Protein AF-A0A382H862-F1 (afdb_monomer)

Foldseek 3Di:
DPDDQKDWDQDPVRDIDIFGQQDDLVQKDDDPPDLKIKHWGDDPNDIDIDMDRDPDSVRGSRVRRVLVRVCPPPVDDPPPPVPQFAFQQVLLQLQLPDDCVQQVDDNVLSVLLNVLLQLLCVPPDFAGFDWDQPDPSRRIHRDDPGGVRNVHTLVNLALVSLVVSLCVQQPPHDPQDPVNLVSLVVSQSSLQSPLCSVPPSCVPRGEVVPHNHDDCPRSNPRDGPPHDDDDDDDDDPVVVVVVVVCLVVVCVVPVLVSQQCCCCPVVVADPVQSVVQDPVQWDWDWDQDPVRDTDIWIKGARQADPVDHDDDPGSGIGTDDD

Solvent-accessible surface area (backbone atoms only — not comparable to full-atom values): 19317 Å² total; per-residue (Å²): 131,84,83,69,60,65,39,82,44,72,48,98,86,70,49,74,50,81,43,66,43,80,64,59,69,89,59,46,46,70,43,86,101,49,70,37,34,39,37,73,51,72,54,95,89,44,79,43,82,42,69,45,78,41,97,47,69,68,56,33,42,51,52,43,28,47,57,51,49,55,50,67,74,66,78,55,84,77,71,77,62,79,61,73,45,56,27,43,49,58,54,48,37,54,64,42,70,54,56,46,90,81,64,76,53,57,66,69,59,50,52,48,16,52,50,20,39,50,60,58,50,57,86,51,83,68,45,73,79,47,78,40,72,77,48,95,85,67,39,50,35,70,75,59,86,79,22,35,36,72,73,36,35,62,70,66,55,37,65,67,50,54,50,52,33,49,53,63,66,44,58,96,48,56,86,88,34,72,67,29,34,54,40,38,53,49,52,37,52,33,51,54,33,29,42,52,64,68,26,71,60,46,39,62,74,56,40,54,80,75,37,57,69,62,86,53,62,66,47,64,64,59,76,70,69,95,52,77,78,89,75,87,71,80,78,55,68,71,57,51,52,56,56,58,65,46,46,64,59,38,41,76,76,36,51,68,62,36,52,49,47,47,42,32,71,78,60,58,40,50,76,75,52,58,78,66,65,54,76,87,34,54,48,75,44,82,42,67,49,99,82,70,43,81,41,84,38,45,32,42,35,76,68,66,54,101,90,47,74,74,61,91,88,53,81,44,69,40,75,56,77,132

Organism: NCBI:txid408172

Structure (mmCIF, N/CA/C/O backbone):
data_AF-A0A382H862-F1
#
_entry.id   AF-A0A382H862-F1
#
loop_
_atom_site.group_PDB
_atom_site.id
_atom_site.type_symbol
_atom_site.label_atom_id
_atom_site.label_alt_id
_atom_site.label_comp_id
_atom_site.label_asym_id
_atom_site.label_entity_id
_atom_site.label_seq_id
_atom_site.pdbx_PDB_ins_code
_atom_site.Cartn_x
_atom_site.Cartn_y
_atom_site.Cartn_z
_atom_site.occupancy
_atom_site.B_iso_or_equiv
_atom_site.auth_seq_id
_atom_site.auth_comp_id
_atom_site.auth_asym_id
_atom_site.auth_atom_id
_atom_site.pdbx_PDB_model_num
ATOM 1 N N . MET A 1 1 ? -27.197 6.637 53.641 1.00 51.53 1 MET A N 1
ATOM 2 C CA . MET A 1 1 ? -26.678 7.499 52.551 1.00 51.53 1 MET A CA 1
ATOM 3 C C . MET A 1 1 ? -27.845 7.997 51.708 1.00 51.53 1 MET A C 1
ATOM 5 O O . MET A 1 1 ? -28.657 7.175 51.295 1.00 51.53 1 MET A O 1
ATOM 9 N N . LYS A 1 2 ? -27.971 9.315 51.490 1.00 55.78 2 LYS A N 1
ATOM 10 C CA . LYS A 1 2 ? -29.002 9.881 50.599 1.00 55.78 2 LYS A CA 1
ATOM 11 C C . LYS A 1 2 ? -28.774 9.356 49.176 1.00 55.78 2 LYS A C 1
ATOM 13 O O . LYS A 1 2 ? -27.638 9.348 48.710 1.00 55.78 2 LYS A O 1
ATOM 18 N N . ARG A 1 3 ? -29.833 8.884 48.507 1.00 68.88 3 ARG A N 1
ATOM 19 C CA . ARG A 1 3 ? -29.746 8.411 47.116 1.00 68.88 3 ARG A CA 1
ATOM 20 C C . ARG A 1 3 ? -29.368 9.584 46.225 1.00 68.88 3 ARG A C 1
ATOM 22 O O . ARG A 1 3 ? -30.111 10.558 46.149 1.00 68.88 3 ARG A O 1
ATOM 29 N N . GLN A 1 4 ? -28.237 9.473 45.541 1.00 77.94 4 GLN A N 1
ATOM 30 C CA . GLN A 1 4 ? -27.856 10.472 44.559 1.00 77.94 4 GLN A CA 1
ATOM 31 C C . GLN A 1 4 ? -28.702 10.275 43.303 1.00 77.94 4 GLN A C 1
ATOM 33 O O . GLN A 1 4 ? -28.750 9.170 42.765 1.00 77.94 4 GLN A O 1
ATOM 38 N N . THR A 1 5 ? -29.395 11.324 42.867 1.00 81.06 5 THR A N 1
ATOM 39 C CA . THR A 1 5 ? -30.324 11.294 41.724 1.00 81.06 5 THR A CA 1
ATOM 40 C C . THR A 1 5 ? -29.703 11.848 40.445 1.00 81.06 5 THR A C 1
ATOM 42 O O . THR A 1 5 ? -30.133 11.481 39.352 1.00 81.06 5 THR A O 1
ATOM 45 N N . ILE A 1 6 ? -28.671 12.685 40.577 1.00 85.44 6 ILE A N 1
ATOM 46 C CA . ILE A 1 6 ? -28.023 13.409 39.486 1.00 85.44 6 ILE A CA 1
ATOM 47 C C . ILE A 1 6 ? -26.495 13.307 39.622 1.00 85.44 6 ILE A C 1
ATOM 49 O O . ILE A 1 6 ? -25.946 13.321 40.727 1.00 85.44 6 ILE A O 1
ATOM 53 N N . LEU A 1 7 ? -25.817 13.181 38.485 1.00 85.00 7 LEU A N 1
ATOM 54 C CA . LEU A 1 7 ? -24.381 12.982 38.340 1.00 85.00 7 LEU A CA 1
ATOM 55 C C . LEU A 1 7 ? -23.801 14.029 37.390 1.00 85.00 7 LEU A C 1
ATOM 57 O O . LEU A 1 7 ? -24.281 14.167 36.271 1.00 85.00 7 LEU A O 1
ATOM 61 N N . LYS A 1 8 ? -22.745 14.725 37.818 1.00 85.00 8 LYS A N 1
ATOM 62 C CA . LYS A 1 8 ? -21.940 15.575 36.936 1.00 85.00 8 LYS A CA 1
ATOM 63 C C . LYS A 1 8 ? -20.794 14.744 36.365 1.00 85.00 8 LYS A C 1
ATOM 65 O O . LYS A 1 8 ? -20.051 14.133 37.136 1.00 85.00 8 LYS A O 1
ATOM 70 N N . ILE A 1 9 ? -20.661 14.717 35.044 1.00 76.31 9 ILE A N 1
ATOM 71 C CA . ILE A 1 9 ? -19.565 14.045 34.345 1.00 76.31 9 ILE A CA 1
ATOM 72 C C . ILE A 1 9 ? -18.765 15.083 33.572 1.00 76.31 9 ILE A C 1
ATOM 74 O O . ILE A 1 9 ? -19.343 15.934 32.903 1.00 76.31 9 ILE A O 1
ATOM 78 N N . THR A 1 10 ? -17.442 14.983 33.661 1.00 72.31 10 THR A N 1
ATOM 79 C CA . THR A 1 10 ? -16.514 15.734 32.816 1.00 72.31 10 THR A CA 1
ATOM 80 C C . THR A 1 10 ? -16.110 14.858 31.633 1.00 72.31 10 THR A C 1
ATOM 82 O O . THR A 1 10 ? -15.699 13.714 31.822 1.00 72.31 10 THR A O 1
ATOM 85 N N . ASN A 1 11 ? -16.269 15.377 30.424 1.00 64.88 11 ASN A N 1
ATOM 86 C CA . ASN A 1 11 ? -15.882 14.739 29.172 1.00 64.88 11 ASN A CA 1
ATOM 87 C C . ASN A 1 11 ? -14.377 14.905 28.903 1.00 64.88 11 ASN A C 1
ATOM 89 O O . ASN A 1 11 ? -13.709 15.728 29.528 1.00 64.88 11 ASN A O 1
ATOM 93 N N . GLU A 1 12 ? -13.841 14.130 27.954 1.00 52.72 12 GLU A N 1
ATOM 94 C CA . GLU A 1 12 ? -12.418 14.179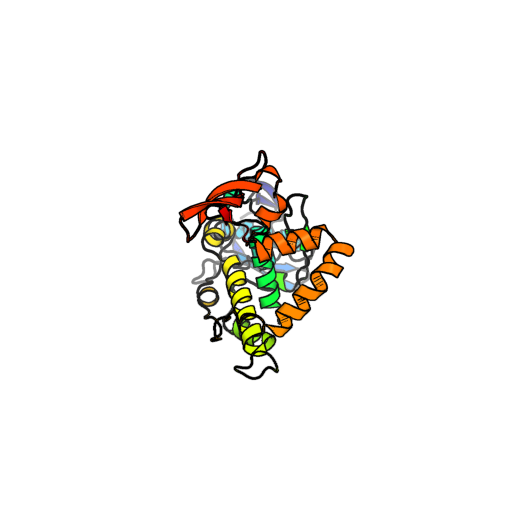 27.566 1.00 52.72 12 GLU A CA 1
ATOM 95 C C . GLU A 1 12 ? -12.002 15.545 26.982 1.00 52.72 12 GLU A C 1
ATOM 97 O O . GLU A 1 12 ? -10.838 15.921 27.070 1.00 52.72 12 GLU A O 1
ATOM 102 N N . ASP A 1 13 ? -12.953 16.314 26.444 1.00 55.31 13 ASP A N 1
ATOM 103 C CA . ASP A 1 13 ? -12.771 17.681 25.934 1.00 55.31 13 ASP A CA 1
ATOM 104 C C . ASP A 1 13 ? -12.861 18.767 27.030 1.00 55.31 13 ASP A C 1
ATOM 106 O O . ASP A 1 13 ? -12.828 19.961 26.735 1.00 55.31 13 ASP A O 1
ATOM 110 N N . GLY A 1 14 ? -12.996 18.368 28.300 1.00 63.41 14 GLY A N 1
ATOM 111 C CA . GLY A 1 14 ? -13.120 19.270 29.446 1.00 63.41 14 GLY A CA 1
ATOM 112 C C . GLY A 1 14 ? -14.530 19.826 29.673 1.00 63.41 14 GLY A C 1
ATOM 113 O O . GLY A 1 14 ? -14.764 20.495 30.684 1.00 63.41 14 GLY A O 1
ATOM 114 N N . THR A 1 15 ? -15.498 19.533 28.798 1.00 63.69 15 THR A N 1
ATOM 115 C CA . THR A 1 15 ? -16.893 19.952 28.996 1.00 63.69 15 THR A CA 1
ATOM 116 C C . THR A 1 15 ? -17.549 19.153 30.123 1.00 63.69 15 THR A C 1
ATOM 118 O O . THR A 1 15 ? -17.193 18.007 30.389 1.00 63.69 15 THR A O 1
ATOM 121 N N . SER A 1 16 ? -18.498 19.756 30.843 1.00 75.56 16 SER A N 1
ATOM 122 C CA . SER A 1 16 ? -19.244 19.076 31.908 1.00 75.56 16 SER A CA 1
ATOM 123 C C . SER A 1 16 ? -20.707 18.910 31.526 1.00 75.56 16 SER A C 1
ATOM 125 O O . SER A 1 16 ? -21.371 19.890 31.200 1.00 75.56 16 SER A O 1
ATOM 127 N N . GLU A 1 17 ? -21.234 17.698 31.661 1.00 80.81 17 GLU A N 1
ATOM 128 C CA . GLU A 1 17 ? -22.655 17.404 31.496 1.00 80.81 17 GLU A CA 1
ATOM 129 C C . GLU A 1 17 ? -23.271 16.865 32.790 1.00 80.81 17 GLU A C 1
ATOM 131 O O . GLU A 1 17 ? -22.588 16.326 33.665 1.00 80.81 17 GLU A O 1
ATOM 136 N N . THR A 1 18 ? -24.585 17.031 32.920 1.00 85.94 18 THR A N 1
ATOM 137 C CA . THR A 1 18 ? -25.349 16.555 34.072 1.00 85.94 18 THR A CA 1
ATOM 138 C C . THR A 1 18 ? -26.296 15.450 33.625 1.00 85.94 18 THR A C 1
ATOM 140 O O . THR A 1 18 ? -27.199 15.692 32.829 1.00 85.94 18 THR A O 1
ATOM 143 N N . ILE A 1 19 ? -26.101 14.239 34.145 1.00 82.50 19 ILE A N 1
ATOM 144 C CA . ILE A 1 19 ? -26.889 13.055 33.793 1.00 82.50 19 ILE A CA 1
ATOM 145 C C . ILE A 1 19 ? -27.684 12.535 34.992 1.00 82.50 19 ILE A C 1
ATOM 147 O O . ILE A 1 19 ? -27.375 12.814 36.154 1.00 82.50 19 ILE A O 1
ATOM 151 N N . LYS A 1 20 ? -28.693 11.707 34.724 1.00 85.81 20 LYS A N 1
ATOM 152 C CA . LYS A 1 20 ? -29.393 10.961 35.774 1.00 85.81 20 LYS A CA 1
ATOM 153 C C . LYS A 1 20 ? -28.469 9.898 36.379 1.00 85.81 20 LYS A C 1
ATOM 155 O O . LYS A 1 20 ? -27.721 9.231 35.671 1.00 85.81 20 LYS A O 1
ATOM 160 N N . CYS A 1 21 ? -28.558 9.700 37.690 1.00 87.94 21 CYS A N 1
ATOM 161 C CA . CYS A 1 21 ? -27.911 8.582 38.370 1.00 87.94 21 CYS A CA 1
ATOM 162 C C . CYS A 1 21 ? -28.809 7.336 38.298 1.00 87.94 21 CYS A C 1
ATOM 164 O O . CYS A 1 21 ? -29.886 7.290 38.895 1.00 87.94 21 CYS A O 1
ATOM 166 N N . TYR A 1 22 ? -28.371 6.330 37.546 1.00 89.00 22 TYR A N 1
ATOM 167 C CA . TYR A 1 22 ? -29.080 5.072 37.307 1.00 89.00 22 TYR A CA 1
ATOM 168 C C . TYR A 1 22 ? -28.664 3.949 38.263 1.00 89.00 22 TYR A C 1
ATOM 170 O O . TYR A 1 22 ? -29.472 3.068 38.561 1.00 89.00 22 TYR A O 1
ATOM 178 N N . LEU A 1 23 ? -27.416 3.965 38.737 1.00 91.50 23 LEU A N 1
ATOM 179 C CA . LEU A 1 23 ? -26.873 3.024 39.716 1.00 91.50 23 LEU A CA 1
ATOM 180 C C . LEU A 1 23 ? -26.140 3.777 40.819 1.00 91.50 23 LEU A C 1
ATOM 182 O O . LEU A 1 23 ? -25.344 4.666 40.540 1.00 91.50 23 LEU A O 1
ATOM 186 N N . GLN A 1 24 ? -26.372 3.388 42.069 1.00 92.00 24 GLN A N 1
ATOM 187 C CA . GLN A 1 24 ? -25.618 3.847 43.235 1.00 92.00 24 GLN A CA 1
ATOM 188 C C . GLN A 1 24 ? -24.278 3.106 43.334 1.00 92.00 24 GLN A C 1
ATOM 190 O O . GLN A 1 24 ? -24.148 1.986 42.841 1.00 92.00 24 GLN A O 1
ATOM 195 N N . ARG A 1 25 ? -23.298 3.692 44.034 1.00 90.56 25 ARG A N 1
ATOM 196 C CA . ARG A 1 25 ? -21.967 3.085 44.244 1.00 90.56 25 ARG A CA 1
ATOM 197 C C . ARG A 1 25 ? -22.038 1.674 44.831 1.00 90.56 25 ARG A C 1
ATOM 199 O O . ARG A 1 25 ? -21.332 0.787 44.374 1.00 90.56 25 ARG A O 1
ATOM 206 N N . SER A 1 26 ? -22.954 1.442 45.773 1.00 89.31 26 SER A N 1
ATOM 207 C CA . SER A 1 26 ? -23.180 0.128 46.396 1.00 89.31 26 SER A CA 1
ATOM 208 C C . SER A 1 26 ? -23.696 -0.950 45.435 1.00 89.31 26 SER A C 1
ATOM 210 O O . SER A 1 26 ? -23.722 -2.124 45.788 1.00 89.31 26 SER A O 1
ATOM 212 N N . GLN A 1 27 ? -24.134 -0.569 44.233 1.00 89.38 27 GLN A N 1
ATOM 213 C CA . GLN A 1 27 ? -24.629 -1.489 43.207 1.00 89.38 27 GLN A CA 1
ATOM 214 C C . GLN A 1 27 ? -23.538 -1.890 42.204 1.00 89.38 27 GLN A C 1
ATOM 216 O O . GLN A 1 27 ? -23.816 -2.661 41.281 1.00 89.38 27 GLN A O 1
ATOM 221 N N . LEU A 1 28 ? -22.325 -1.355 42.362 1.00 92.38 28 LEU A N 1
ATOM 222 C CA . LEU A 1 28 ? -21.153 -1.740 41.592 1.00 92.38 28 LEU A CA 1
ATOM 223 C C . LEU A 1 28 ? -20.288 -2.701 42.401 1.00 92.38 28 LEU A C 1
ATOM 225 O O . LEU A 1 28 ? -20.174 -2.591 43.618 1.00 92.38 28 LEU A O 1
ATOM 229 N N . PHE A 1 29 ? -19.638 -3.624 41.702 1.00 92.31 29 PHE A N 1
ATOM 230 C CA . PHE A 1 29 ? -18.642 -4.507 42.294 1.00 92.31 29 PHE A CA 1
ATOM 231 C C . PHE A 1 29 ? -17.448 -4.673 41.362 1.00 92.31 29 PHE A C 1
ATOM 233 O O . PHE A 1 29 ? -17.583 -4.642 40.133 1.00 92.31 29 PHE A O 1
ATOM 240 N N . LYS A 1 30 ? -16.271 -4.867 41.957 1.00 90.38 30 LYS A N 1
ATOM 241 C CA . LYS A 1 30 ? -15.054 -5.226 41.234 1.00 90.38 30 LYS A CA 1
ATOM 242 C C . LYS A 1 30 ? -15.046 -6.730 40.995 1.00 90.38 30 LYS A C 1
ATOM 244 O O . LYS A 1 30 ? -15.371 -7.510 41.888 1.00 90.38 30 LYS A O 1
ATOM 249 N N . VAL A 1 31 ? -14.710 -7.148 39.781 1.00 87.06 31 VAL A N 1
ATOM 250 C CA . VAL A 1 31 ? -14.596 -8.570 39.450 1.00 87.06 31 VAL A CA 1
ATOM 251 C C . VAL A 1 31 ? -13.323 -9.128 40.105 1.00 87.06 31 VAL A C 1
ATOM 253 O O . VAL A 1 31 ? -12.259 -8.529 39.926 1.00 87.06 31 VAL A O 1
ATOM 256 N N . PRO A 1 32 ? -13.394 -10.258 40.837 1.00 81.00 32 PRO A N 1
ATOM 257 C CA . PRO A 1 32 ? -12.215 -10.880 41.437 1.00 81.00 32 PRO A CA 1
ATOM 258 C C . PRO A 1 32 ? -11.126 -11.144 40.392 1.00 81.00 32 PRO A C 1
ATOM 260 O O . PRO A 1 32 ? -11.429 -11.581 39.281 1.00 81.00 32 PRO A O 1
ATOM 263 N N . ASN A 1 33 ? -9.867 -10.862 40.735 1.00 79.44 33 ASN A N 1
ATOM 264 C CA . ASN A 1 33 ? -8.702 -11.018 39.850 1.00 79.44 33 ASN A CA 1
ATOM 265 C C . ASN A 1 33 ? -8.798 -10.239 38.522 1.00 79.44 33 ASN A C 1
ATOM 267 O O . ASN A 1 33 ? -8.200 -10.619 37.517 1.00 79.44 33 ASN A O 1
ATOM 271 N N . SER A 1 34 ? -9.552 -9.136 38.498 1.00 77.69 34 SER A N 1
ATOM 272 C CA . SER A 1 34 ? -9.697 -8.282 37.324 1.00 77.69 34 SER A CA 1
ATOM 273 C C . SER A 1 34 ? -9.659 -6.803 37.700 1.00 77.69 34 SER A C 1
ATOM 275 O O . SER A 1 34 ? -10.091 -6.385 38.773 1.00 77.69 34 SER A O 1
ATOM 277 N N . VAL A 1 35 ? -9.193 -5.979 36.764 1.00 78.75 35 VAL A N 1
ATOM 278 C CA . VAL A 1 35 ? -9.307 -4.513 36.830 1.00 78.75 35 VAL A CA 1
ATOM 279 C C . VAL A 1 35 ? -10.704 -4.015 36.428 1.00 78.75 35 VAL A C 1
ATOM 281 O O . VAL A 1 35 ? -10.927 -2.816 36.304 1.00 78.75 35 VAL A O 1
ATOM 284 N N . SER A 1 36 ? -11.651 -4.926 36.177 1.00 82.44 36 SER A N 1
ATOM 285 C CA . SER A 1 36 ? -12.988 -4.584 35.700 1.00 82.44 36 SER A CA 1
ATOM 286 C C . SER A 1 36 ? -13.989 -4.388 36.836 1.00 82.44 36 SER A C 1
ATOM 288 O O . SER A 1 36 ? -14.125 -5.234 37.722 1.00 82.44 36 SER A O 1
ATOM 290 N N . TRP A 1 37 ? -14.760 -3.310 36.736 1.00 89.75 37 TRP A N 1
ATOM 291 C CA . TRP A 1 37 ? -15.946 -3.058 37.547 1.00 89.75 37 TRP A CA 1
ATOM 292 C C . TRP A 1 37 ? -17.209 -3.393 36.763 1.00 89.75 37 TRP A C 1
ATOM 294 O O . TRP A 1 37 ? -17.246 -3.242 35.538 1.00 89.75 37 TRP A O 1
ATOM 304 N N . LYS A 1 38 ? -18.251 -3.851 37.461 1.00 91.12 38 LYS A N 1
ATOM 305 C CA . LYS A 1 38 ? -19.540 -4.218 36.868 1.00 91.12 38 LYS A CA 1
ATOM 306 C C . LYS A 1 38 ? -20.711 -3.626 37.636 1.00 91.12 38 LYS A C 1
ATOM 308 O O . LYS A 1 38 ? -20.699 -3.566 38.860 1.00 91.12 38 LYS A O 1
ATOM 313 N N . GLY A 1 39 ? -21.751 -3.265 36.889 1.00 91.38 39 GLY A N 1
ATOM 314 C CA . GLY A 1 39 ? -23.044 -2.822 37.400 1.00 91.38 39 GLY A CA 1
ATOM 315 C C . GLY A 1 39 ? -24.176 -3.343 36.516 1.00 91.38 39 GLY A C 1
ATOM 316 O O . GLY A 1 39 ? -23.985 -3.607 35.326 1.00 91.38 39 GLY A O 1
ATOM 317 N N . ARG A 1 40 ? -25.364 -3.532 37.095 1.00 90.88 40 ARG A N 1
ATOM 318 C CA . ARG A 1 40 ? -26.523 -4.101 36.390 1.00 90.88 40 ARG A CA 1
ATOM 319 C C . ARG A 1 40 ? -27.733 -3.189 36.509 1.00 90.88 40 ARG A C 1
ATOM 321 O O . ARG A 1 40 ? -28.176 -2.928 37.621 1.00 90.88 40 ARG A O 1
ATOM 328 N N . HIS A 1 41 ? -28.308 -2.790 35.377 1.00 89.19 41 HIS A N 1
ATOM 329 C CA . HIS A 1 41 ? -29.516 -1.962 35.320 1.00 89.19 41 HIS A CA 1
ATOM 330 C C . HIS A 1 41 ? -30.605 -2.630 34.470 1.00 89.19 41 HIS A C 1
ATOM 332 O O . HIS A 1 41 ? -30.301 -3.401 33.555 1.00 89.19 41 HIS A O 1
ATOM 338 N N . SER A 1 42 ? -31.873 -2.378 34.794 1.00 84.81 42 SER A N 1
ATOM 339 C CA . SER A 1 42 ? -33.025 -2.967 34.101 1.00 84.81 42 SER A CA 1
ATOM 340 C C . S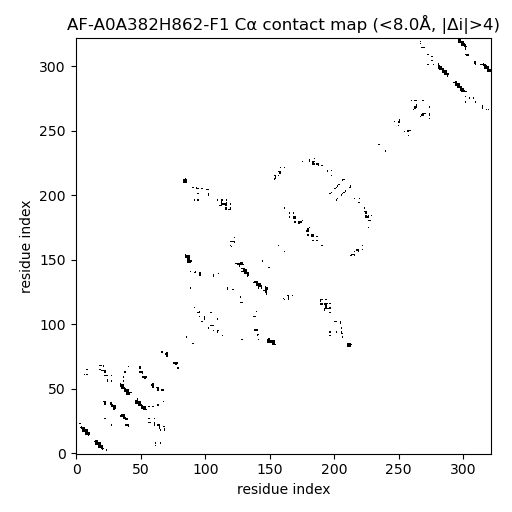ER A 1 42 ? -33.627 -1.969 33.116 1.00 84.81 42 SER A C 1
ATOM 342 O O . SER A 1 42 ? -33.952 -0.856 33.508 1.00 84.81 42 SER A O 1
ATOM 344 N N . PHE A 1 43 ? -33.846 -2.389 31.869 1.00 80.38 43 PHE A N 1
ATOM 345 C CA . PHE A 1 43 ? -34.579 -1.621 30.856 1.00 80.38 43 PHE A CA 1
ATOM 346 C C . PHE A 1 43 ? -35.735 -2.465 30.335 1.00 80.38 43 PHE A C 1
ATOM 348 O O . PHE A 1 43 ? -35.509 -3.598 29.908 1.00 80.38 43 PHE A O 1
ATOM 355 N N . ASN A 1 44 ? -36.959 -1.934 30.364 1.00 78.88 44 ASN A N 1
ATOM 356 C CA . ASN A 1 44 ? -38.167 -2.622 29.885 1.00 78.88 44 ASN A CA 1
ATOM 357 C C . ASN A 1 44 ? -38.267 -4.074 30.401 1.00 78.88 44 ASN A C 1
ATOM 359 O O . ASN A 1 44 ? -38.445 -5.016 29.632 1.00 78.88 44 ASN A O 1
ATOM 363 N N . GLY A 1 45 ? -38.025 -4.271 31.704 1.00 78.31 45 GLY A N 1
ATOM 364 C CA . GLY A 1 45 ? -38.041 -5.587 32.359 1.00 78.31 45 GLY A CA 1
ATOM 365 C C . GLY A 1 45 ? -36.816 -6.481 32.103 1.00 78.31 45 GLY A C 1
ATOM 366 O O . GLY A 1 45 ? -36.640 -7.477 32.801 1.00 78.31 45 GLY A O 1
ATOM 367 N N . LYS A 1 46 ? -35.918 -6.133 31.172 1.00 77.06 46 LYS A N 1
ATOM 368 C CA . LYS A 1 46 ? -34.700 -6.904 30.871 1.00 77.06 46 LYS A CA 1
ATOM 369 C C . LYS A 1 46 ? -33.483 -6.327 31.588 1.00 77.06 46 LYS A C 1
ATOM 371 O O . LYS A 1 46 ? -33.152 -5.150 31.456 1.00 77.06 46 LYS A O 1
ATOM 376 N N . ARG A 1 47 ? -32.778 -7.177 32.336 1.00 82.50 47 ARG A N 1
ATOM 377 C CA . ARG A 1 47 ? -31.534 -6.813 33.030 1.00 82.50 47 ARG A CA 1
ATOM 378 C C . ARG A 1 47 ? -30.365 -6.782 32.050 1.00 82.50 47 ARG A C 1
ATOM 380 O O . ARG A 1 47 ? -30.172 -7.728 31.290 1.00 82.50 47 ARG A O 1
ATOM 387 N N . LYS A 1 48 ? -29.547 -5.733 32.116 1.00 83.00 48 LYS A N 1
ATOM 388 C CA . LYS A 1 48 ? -28.347 -5.570 31.293 1.00 83.00 48 LYS A CA 1
ATOM 389 C C . LYS A 1 48 ? -27.131 -5.231 32.147 1.00 83.00 48 LYS A C 1
ATOM 391 O O . LYS A 1 48 ? -27.225 -4.468 33.108 1.00 83.00 48 LYS A O 1
ATOM 396 N N . TRP A 1 49 ? -25.999 -5.822 31.780 1.00 86.38 49 TRP A N 1
ATOM 397 C CA . TRP A 1 49 ? -24.705 -5.589 32.409 1.00 86.38 49 TRP A CA 1
ATOM 398 C C . TRP A 1 49 ? -23.946 -4.460 31.718 1.00 86.38 49 TRP A C 1
ATOM 400 O O . TRP A 1 49 ? -23.904 -4.398 30.488 1.00 86.38 49 TRP A O 1
ATOM 410 N N . PHE A 1 50 ? -23.310 -3.630 32.533 1.00 84.50 50 PHE A N 1
ATOM 411 C CA . PHE A 1 50 ? -22.372 -2.588 32.138 1.00 84.50 50 PHE A CA 1
ATOM 412 C C . PHE A 1 50 ? -21.059 -2.827 32.864 1.00 84.50 50 PHE A C 1
ATOM 414 O O . PHE A 1 50 ? -21.047 -3.337 33.990 1.00 84.50 50 PHE A O 1
ATOM 421 N N . SER A 1 51 ? -19.956 -2.500 32.204 1.00 86.88 51 SER A N 1
ATOM 422 C CA . SER A 1 51 ? -18.625 -2.732 32.748 1.00 86.88 51 SER A CA 1
ATOM 423 C C . SER A 1 51 ? -17.641 -1.686 32.264 1.00 86.88 51 SER A C 1
ATOM 425 O O . SER A 1 51 ? -17.718 -1.245 31.117 1.00 86.88 51 SER A O 1
ATOM 427 N N . CYS A 1 52 ? -16.679 -1.353 33.109 1.00 77.62 52 CYS A N 1
ATOM 428 C CA . CYS A 1 52 ? -15.580 -0.443 32.805 1.00 77.62 52 CYS A CA 1
ATOM 429 C C . CYS A 1 52 ? -14.271 -0.989 33.399 1.00 77.62 52 CYS A C 1
ATOM 431 O O . CYS A 1 52 ? -14.280 -1.956 34.170 1.00 77.62 52 CYS A O 1
ATOM 433 N N . GLN A 1 53 ? -13.148 -0.405 32.984 1.00 82.56 53 GLN A N 1
ATOM 434 C CA . GLN A 1 53 ? -11.831 -0.604 33.587 1.00 82.56 53 GLN A CA 1
ATOM 435 C C . GLN A 1 53 ? -11.400 0.756 34.124 1.00 82.56 53 GLN A C 1
ATOM 437 O O . GLN A 1 53 ? -10.886 1.572 33.368 1.00 82.56 53 GLN A O 1
ATOM 442 N N . ALA A 1 54 ? -11.701 0.990 35.394 1.00 78.06 54 ALA A N 1
ATOM 443 C CA . ALA A 1 54 ? -11.459 2.242 36.093 1.00 78.06 54 ALA A CA 1
ATOM 444 C C . ALA A 1 54 ? -10.548 1.976 37.294 1.00 78.06 54 ALA A C 1
ATOM 446 O O . ALA A 1 54 ? -10.564 0.869 37.856 1.00 78.06 54 ALA A O 1
ATOM 447 N N . VAL A 1 55 ? -9.744 2.973 37.658 1.00 79.25 55 VAL A N 1
ATOM 448 C CA . VAL A 1 55 ? -8.724 2.863 38.707 1.00 79.25 55 VAL A CA 1
ATOM 449 C C . VAL A 1 55 ? -9.387 2.674 40.071 1.00 79.25 55 VAL A C 1
ATOM 451 O O . VAL A 1 55 ? -8.957 1.831 40.863 1.00 79.25 55 VAL A O 1
ATOM 454 N N . ASP A 1 56 ? -10.494 3.378 40.302 1.00 86.44 56 ASP A N 1
ATOM 455 C CA . ASP A 1 56 ? -11.247 3.353 41.551 1.00 86.44 56 ASP A CA 1
ATOM 456 C C . ASP A 1 56 ? -12.767 3.200 41.342 1.00 86.44 56 ASP A C 1
ATOM 458 O O . ASP A 1 56 ? -13.281 3.132 40.222 1.00 86.44 56 ASP A O 1
ATOM 462 N N . LEU A 1 57 ? -13.492 3.078 42.460 1.00 87.38 57 LEU A N 1
ATOM 463 C CA . LEU A 1 57 ? -14.948 2.926 42.475 1.00 87.38 57 LEU A CA 1
ATOM 464 C C . LEU A 1 57 ? -15.674 4.181 41.967 1.00 87.38 57 LEU A C 1
ATOM 466 O O . LEU A 1 57 ? -16.766 4.059 41.414 1.00 87.38 57 LEU A O 1
ATOM 470 N N . ASP A 1 58 ? -15.110 5.370 42.163 1.00 86.06 58 ASP A N 1
ATOM 471 C CA . ASP A 1 58 ? -15.770 6.637 41.850 1.00 86.06 58 ASP A CA 1
ATOM 472 C C . ASP A 1 58 ? -15.752 6.907 40.347 1.00 86.06 58 ASP A C 1
ATOM 474 O O . ASP A 1 58 ? -16.786 7.256 39.770 1.00 86.06 58 ASP A O 1
ATOM 478 N N . GLU A 1 59 ? -14.612 6.666 39.708 1.00 81.31 59 GLU A N 1
ATOM 479 C CA . GLU A 1 59 ? -14.456 6.649 38.259 1.00 81.31 59 GLU A CA 1
ATOM 480 C C . GLU A 1 59 ? -15.325 5.541 37.644 1.00 81.31 59 GLU A C 1
ATOM 482 O O . GLU A 1 59 ? -16.131 5.813 36.751 1.00 81.31 59 GLU A O 1
ATOM 487 N N . ALA A 1 60 ? -15.287 4.323 38.204 1.00 84.88 60 ALA A N 1
ATOM 488 C CA . ALA A 1 60 ? -16.123 3.217 37.733 1.00 84.88 60 ALA A CA 1
ATOM 489 C C . ALA A 1 60 ? -17.620 3.553 37.769 1.00 84.88 60 ALA A C 1
ATOM 491 O O . ALA A 1 60 ? -18.381 3.218 36.855 1.00 84.88 60 ALA A O 1
ATOM 492 N N . TRP A 1 61 ? -18.046 4.212 38.845 1.00 90.69 61 TRP A N 1
ATOM 493 C CA . TRP A 1 61 ? -19.422 4.618 39.073 1.00 90.69 61 TRP A CA 1
ATOM 494 C C . TRP A 1 61 ? -19.882 5.709 38.108 1.00 90.69 61 TRP A C 1
ATOM 496 O O . TRP A 1 61 ? -21.005 5.616 37.602 1.00 90.69 61 TRP A O 1
ATOM 506 N N . ARG A 1 62 ? -19.033 6.695 37.795 1.00 86.38 62 ARG A N 1
ATOM 507 C CA . ARG A 1 62 ? -19.326 7.712 36.772 1.00 86.38 62 ARG A CA 1
ATOM 508 C C . ARG A 1 62 ? -19.424 7.085 35.383 1.00 86.38 62 ARG A C 1
ATOM 510 O O . ARG A 1 62 ? -20.437 7.276 34.711 1.00 86.38 62 ARG A O 1
ATOM 517 N N . ASP A 1 63 ? -18.449 6.261 35.009 1.00 82.75 63 ASP A N 1
ATOM 518 C CA . ASP A 1 63 ? -18.389 5.601 33.702 1.00 82.75 63 ASP A CA 1
ATOM 519 C C . ASP A 1 63 ? -19.603 4.712 33.439 1.00 82.75 63 ASP A C 1
ATOM 521 O O . ASP A 1 63 ? -20.238 4.796 32.387 1.00 82.75 63 ASP A O 1
ATOM 525 N N . ILE A 1 64 ? -19.964 3.856 34.397 1.00 87.62 64 ILE A N 1
ATOM 526 C CA . ILE A 1 64 ? -21.092 2.935 34.226 1.00 87.62 64 ILE A CA 1
ATOM 527 C C . ILE A 1 64 ? -22.419 3.700 34.141 1.00 87.62 64 ILE A C 1
ATOM 529 O O . ILE A 1 64 ? -23.283 3.328 33.345 1.00 87.62 64 ILE A O 1
ATOM 533 N N . ASN A 1 65 ? -22.593 4.781 34.908 1.00 89.25 65 ASN A N 1
ATOM 534 C CA . ASN A 1 65 ? -23.786 5.622 34.794 1.00 89.25 65 ASN A CA 1
ATOM 535 C C . ASN A 1 65 ? -23.848 6.366 33.457 1.00 89.25 65 ASN A C 1
ATOM 537 O O . ASN A 1 65 ? -24.933 6.446 32.881 1.00 89.25 65 ASN A O 1
ATOM 541 N N . LYS A 1 66 ? -22.708 6.829 32.926 1.00 84.31 66 LYS A N 1
ATOM 542 C CA . LYS A 1 66 ? -22.626 7.402 31.578 1.00 84.31 66 LYS A CA 1
ATOM 543 C C . LYS A 1 66 ? -23.053 6.395 30.515 1.00 84.31 66 LYS A C 1
ATOM 545 O O . LYS A 1 66 ? -23.959 6.674 29.741 1.00 84.31 66 LYS A O 1
ATOM 550 N N . GLN A 1 67 ? -22.511 5.175 30.563 1.00 81.81 67 GLN A N 1
ATOM 551 C CA . GLN A 1 67 ? -22.890 4.098 29.640 1.00 81.81 67 GLN A CA 1
ATOM 552 C C . GLN A 1 67 ? -24.392 3.773 29.688 1.00 81.81 67 GLN A C 1
ATOM 554 O O . GLN A 1 67 ? -24.985 3.430 28.664 1.00 81.81 67 GLN A O 1
ATOM 559 N N . ILE A 1 68 ? -25.015 3.845 30.870 1.00 86.56 68 ILE A N 1
ATOM 560 C CA . ILE A 1 68 ? -26.465 3.673 31.012 1.00 86.56 68 ILE A CA 1
ATOM 561 C C . ILE A 1 68 ? -27.220 4.858 30.398 1.00 86.56 68 ILE A C 1
ATOM 563 O O . ILE A 1 68 ? -28.192 4.630 29.680 1.00 86.56 68 ILE A O 1
ATOM 567 N N . ASN A 1 69 ? -26.776 6.090 30.651 1.00 83.81 69 ASN A N 1
ATOM 568 C CA . ASN A 1 69 ? -27.379 7.301 30.096 1.00 83.81 69 ASN A CA 1
ATOM 569 C C . ASN A 1 69 ? -27.327 7.328 28.562 1.00 83.81 69 ASN A C 1
ATOM 571 O O . ASN A 1 69 ? -28.327 7.576 27.894 1.00 83.81 69 ASN A O 1
ATOM 575 N N . ASP A 1 70 ? -26.181 6.981 27.987 1.00 74.19 70 ASP A N 1
ATOM 576 C CA . ASP A 1 70 ? -26.009 6.904 26.536 1.00 74.19 70 ASP A CA 1
ATOM 577 C C . ASP A 1 70 ? -26.899 5.809 25.935 1.00 74.19 70 ASP A C 1
ATOM 579 O O . ASP A 1 70 ? -27.436 5.940 24.832 1.00 74.19 70 ASP A O 1
ATOM 583 N N . PHE A 1 71 ? -27.110 4.724 26.688 1.00 73.94 71 PHE A N 1
ATOM 584 C CA . PHE A 1 71 ? -28.009 3.650 26.290 1.00 73.94 71 PHE A CA 1
ATOM 585 C C . PHE A 1 71 ? -29.490 4.073 26.304 1.00 73.94 71 PHE A C 1
ATOM 587 O O . PHE A 1 71 ? -30.248 3.599 25.453 1.00 73.94 71 PHE A O 1
ATOM 594 N N . THR A 1 72 ? -29.913 4.954 27.219 1.00 75.19 72 THR A N 1
ATOM 595 C CA . THR A 1 72 ? -31.304 5.439 27.303 1.00 75.19 72 THR A CA 1
ATOM 596 C C . THR A 1 72 ? -31.628 6.528 26.288 1.00 75.19 72 THR A C 1
ATOM 598 O O . THR A 1 72 ? -32.765 6.576 25.824 1.00 75.19 72 THR A O 1
ATOM 601 N N . LEU A 1 73 ? -30.663 7.368 25.900 1.00 68.88 73 LEU A N 1
ATOM 602 C CA . LEU A 1 73 ? -30.950 8.566 25.108 1.00 68.88 73 LEU A CA 1
ATOM 603 C C . LEU A 1 73 ? -31.443 8.293 23.676 1.00 68.88 73 LEU A C 1
ATOM 605 O O . LEU A 1 73 ? -32.246 9.086 23.193 1.00 68.88 73 LEU A O 1
ATOM 609 N N . LYS A 1 74 ? -31.040 7.207 22.986 1.00 53.44 74 LYS A N 1
ATOM 610 C CA . LYS A 1 74 ? -31.513 6.936 21.599 1.00 53.44 74 LYS A CA 1
ATOM 611 C C . LYS A 1 74 ? -31.625 5.474 21.148 1.00 53.44 74 LYS A C 1
ATOM 613 O O . LYS A 1 74 ? -31.760 5.254 19.947 1.00 53.44 74 LYS A O 1
ATOM 618 N N . GLY A 1 75 ? -31.542 4.453 22.011 1.00 45.47 75 GLY A N 1
ATOM 619 C CA . GLY A 1 75 ? -31.731 3.036 21.613 1.00 45.47 75 GLY A CA 1
ATOM 620 C C . GLY A 1 75 ? -30.774 2.490 20.526 1.00 45.47 75 GLY A C 1
ATOM 621 O O . GLY A 1 75 ? -30.769 1.295 20.229 1.00 45.47 75 GLY A O 1
ATOM 622 N N . LYS A 1 76 ? -29.917 3.337 19.950 1.00 41.88 76 LYS A N 1
ATOM 623 C CA . LYS A 1 76 ? -28.842 3.010 19.028 1.00 41.88 76 LYS A CA 1
ATOM 624 C C . LYS A 1 76 ? -27.588 2.832 19.863 1.00 41.88 76 LYS A C 1
ATOM 626 O O . LYS A 1 76 ? -27.195 3.713 20.618 1.00 41.88 76 LYS A O 1
ATOM 631 N N . ARG A 1 77 ? -26.975 1.658 19.733 1.00 37.25 77 ARG A N 1
ATOM 632 C CA . ARG A 1 77 ? -25.664 1.343 20.301 1.00 37.25 77 ARG A CA 1
ATOM 633 C C . ARG A 1 77 ? -24.675 2.495 20.045 1.00 37.25 77 ARG A C 1
ATOM 635 O O . ARG A 1 77 ? -24.124 2.570 18.957 1.00 37.25 77 ARG A O 1
ATOM 642 N N . LEU A 1 78 ? -24.320 3.245 21.078 1.00 36.59 78 LEU A N 1
ATOM 643 C CA . LEU A 1 78 ? -22.911 3.447 21.401 1.00 36.59 78 LEU A CA 1
ATOM 644 C C . LEU A 1 78 ? -22.592 2.441 22.502 1.00 36.59 78 LEU A C 1
ATOM 646 O O . LEU A 1 78 ? -22.398 2.756 23.667 1.00 36.59 78 LEU A O 1
ATOM 650 N N . ILE A 1 79 ? -22.578 1.158 22.125 1.00 35.78 79 ILE A N 1
ATOM 651 C CA . ILE A 1 79 ? -21.729 0.233 22.863 1.00 35.78 79 ILE A CA 1
ATOM 652 C C . ILE A 1 79 ? -20.318 0.692 22.514 1.00 35.78 79 ILE A C 1
ATOM 654 O O . ILE A 1 79 ? -19.714 0.168 21.583 1.00 35.78 79 ILE A O 1
ATOM 658 N N . VAL A 1 80 ? -19.791 1.646 23.282 1.00 36.09 80 VAL A N 1
ATOM 659 C CA . VAL A 1 80 ? -18.354 1.735 23.518 1.00 36.09 80 VAL A CA 1
ATOM 660 C C . VAL A 1 80 ? -18.011 0.514 24.372 1.00 36.09 80 VAL A C 1
ATOM 662 O O . VAL A 1 80 ? -17.621 0.582 25.529 1.00 36.09 80 VAL A O 1
ATOM 665 N N . LYS A 1 81 ? -18.139 -0.679 23.779 1.00 33.25 81 LYS A N 1
ATOM 666 C CA . LYS A 1 81 ? -17.068 -1.639 23.972 1.00 33.25 81 LYS A CA 1
ATOM 667 C C . LYS A 1 81 ? -15.894 -0.866 23.400 1.00 33.25 81 LYS A C 1
ATOM 669 O O . LYS A 1 81 ? -15.873 -0.665 22.188 1.00 33.25 81 LYS A O 1
ATOM 674 N N . ARG A 1 82 ? -14.976 -0.392 24.249 1.00 38.00 82 ARG A N 1
ATOM 675 C CA . ARG A 1 82 ? -13.590 -0.195 23.821 1.00 38.00 82 ARG A CA 1
ATOM 676 C C . ARG A 1 82 ? -13.209 -1.529 23.185 1.00 38.00 82 ARG A C 1
ATOM 678 O O . ARG A 1 82 ? -12.919 -2.508 23.867 1.00 38.00 82 ARG A O 1
ATOM 685 N N . ASN A 1 83 ? -13.422 -1.635 21.879 1.00 39.78 83 ASN A N 1
ATOM 686 C CA . ASN A 1 83 ? -12.942 -2.745 21.098 1.00 39.78 83 ASN A CA 1
ATOM 687 C C . ASN A 1 83 ? -11.442 -2.539 21.198 1.00 39.78 83 ASN A C 1
ATOM 689 O O . ASN A 1 83 ? -10.944 -1.506 20.771 1.00 39.78 83 ASN A O 1
ATOM 693 N N . ASN A 1 84 ? -10.749 -3.455 21.868 1.00 54.88 84 ASN A N 1
ATOM 694 C CA . ASN A 1 84 ? -9.353 -3.258 22.252 1.00 54.88 84 ASN A CA 1
ATOM 695 C C . ASN A 1 84 ? -8.400 -3.008 21.070 1.00 54.88 84 ASN A C 1
ATOM 697 O O . ASN A 1 84 ? -7.238 -2.735 21.331 1.00 54.88 84 ASN A O 1
ATOM 701 N N . TYR A 1 85 ? -8.877 -3.096 19.822 1.00 68.44 85 TYR A N 1
ATOM 702 C CA . TYR A 1 85 ? -8.122 -2.937 18.587 1.00 68.44 85 TYR A CA 1
ATOM 703 C C . TYR A 1 85 ? -8.977 -2.225 17.525 1.00 68.44 85 TYR A C 1
ATOM 705 O O . TYR A 1 85 ? -10.166 -2.561 17.412 1.00 68.44 85 TYR A O 1
ATOM 713 N N . PRO A 1 86 ? -8.394 -1.290 16.749 1.00 85.75 86 PRO A N 1
ATOM 714 C CA . PRO A 1 86 ? -9.110 -0.556 15.713 1.00 85.75 86 PRO A CA 1
ATOM 715 C C . PRO A 1 86 ? -9.471 -1.457 14.525 1.00 85.75 86 PRO A C 1
ATOM 717 O O . PRO A 1 86 ? -8.774 -2.432 14.206 1.00 85.75 86 PRO A O 1
ATOM 720 N N . CYS A 1 87 ? -10.570 -1.119 13.856 1.00 90.25 87 CYS A N 1
ATOM 721 C CA . CYS A 1 87 ? -10.961 -1.710 12.582 1.00 90.25 87 CYS A CA 1
ATOM 722 C C . CYS A 1 87 ? -10.073 -1.191 11.437 1.00 90.25 87 CYS A C 1
ATOM 724 O O . CYS A 1 87 ? -9.463 -0.126 11.533 1.00 90.25 87 CYS A O 1
ATOM 726 N N . LEU A 1 88 ? -10.011 -1.922 10.319 1.00 91.75 88 LEU A N 1
ATOM 727 C CA . LEU A 1 88 ? -9.181 -1.538 9.170 1.00 91.75 88 LEU A CA 1
ATOM 728 C C . LEU A 1 88 ? -9.585 -0.180 8.590 1.00 91.75 88 LEU A C 1
ATOM 730 O O . LEU A 1 88 ? -8.705 0.574 8.183 1.00 91.75 88 LEU A O 1
ATOM 734 N N . THR A 1 89 ? -10.879 0.155 8.610 1.00 90.69 89 THR A N 1
ATOM 735 C CA . THR A 1 89 ? -11.371 1.484 8.214 1.00 90.69 89 THR A CA 1
ATOM 736 C C . THR A 1 89 ? -10.703 2.592 9.028 1.00 90.69 89 THR A C 1
ATOM 738 O O . THR A 1 89 ? -10.209 3.564 8.464 1.00 90.69 89 THR A O 1
ATOM 741 N N . GLU A 1 90 ? -10.645 2.437 10.354 1.00 88.44 90 GLU A N 1
ATOM 742 C CA . GLU A 1 90 ? -10.068 3.435 11.264 1.00 88.44 90 GLU A CA 1
ATOM 743 C C . GLU A 1 90 ? -8.562 3.580 11.021 1.00 88.44 90 GLU A C 1
ATOM 745 O O . GLU A 1 90 ? -8.061 4.695 10.879 1.00 88.44 90 GLU A O 1
ATOM 750 N N . VAL A 1 91 ? -7.857 2.450 10.894 1.00 92.06 91 VAL A N 1
ATOM 751 C CA . VAL A 1 91 ? -6.414 2.415 10.608 1.00 92.06 91 VAL A CA 1
ATOM 752 C C . VAL A 1 91 ? -6.098 3.124 9.292 1.00 92.06 91 VAL A C 1
ATOM 754 O O . VAL A 1 91 ? -5.208 3.972 9.247 1.00 92.06 91 VAL A O 1
ATOM 757 N N . VAL A 1 92 ? -6.820 2.794 8.220 1.00 92.12 92 VAL A N 1
ATOM 758 C CA . VAL A 1 92 ? -6.529 3.328 6.886 1.00 92.12 92 VAL A CA 1
ATOM 759 C C . VAL A 1 92 ? -6.936 4.791 6.761 1.00 92.12 92 VAL A C 1
ATOM 761 O O . VAL A 1 92 ? -6.164 5.571 6.212 1.00 92.12 92 VAL A O 1
ATOM 764 N N . ASN A 1 93 ? -8.072 5.203 7.323 1.00 89.25 93 ASN A N 1
ATOM 765 C CA . ASN A 1 93 ? -8.454 6.615 7.317 1.00 89.25 93 ASN A CA 1
ATOM 766 C C . ASN A 1 93 ? -7.456 7.475 8.096 1.00 89.25 93 ASN A C 1
ATOM 768 O O . ASN A 1 93 ? -7.066 8.531 7.609 1.00 89.25 93 ASN A O 1
ATOM 772 N N . ALA A 1 94 ? -6.974 7.009 9.251 1.00 88.69 94 ALA A N 1
ATOM 773 C CA . ALA A 1 94 ? -5.915 7.712 9.967 1.00 88.69 94 ALA A CA 1
ATOM 774 C C . ALA A 1 94 ? -4.614 7.771 9.169 1.00 88.69 94 ALA A C 1
ATOM 776 O O . ALA A 1 94 ? -3.982 8.817 9.130 1.00 88.69 94 ALA A O 1
ATOM 777 N N . MET A 1 95 ? -4.217 6.670 8.521 1.00 92.25 95 MET A N 1
ATOM 778 C CA . MET A 1 95 ? -3.029 6.654 7.670 1.00 92.25 95 MET A CA 1
ATOM 779 C C . MET A 1 95 ? -3.125 7.679 6.548 1.00 92.25 95 MET A C 1
ATOM 781 O O . MET A 1 95 ? -2.134 8.347 6.271 1.00 92.25 95 MET A O 1
ATOM 785 N N . LEU A 1 96 ? -4.270 7.760 5.871 1.00 88.12 96 LEU A N 1
ATOM 786 C CA . LEU A 1 96 ? -4.449 8.630 4.713 1.00 88.12 96 LEU A CA 1
ATOM 787 C C . LEU A 1 96 ? -4.603 10.104 5.112 1.00 88.12 96 LEU A C 1
ATOM 789 O O . LEU A 1 96 ? -4.137 10.961 4.376 1.00 88.12 96 LEU A O 1
ATOM 793 N N . ALA A 1 97 ? -5.167 10.388 6.289 1.00 84.06 97 ALA A N 1
ATOM 794 C CA . ALA A 1 97 ? -5.351 11.749 6.793 1.00 84.06 97 ALA A CA 1
ATOM 795 C C . ALA A 1 97 ? -4.069 12.412 7.331 1.00 84.06 97 ALA A C 1
ATOM 797 O O . ALA A 1 97 ? -4.058 13.620 7.546 1.00 84.06 97 ALA A O 1
ATOM 798 N N . GLU A 1 98 ? -2.993 11.657 7.589 1.00 83.25 98 GLU A N 1
ATOM 799 C CA . GLU A 1 98 ? -1.755 12.269 8.089 1.00 83.25 98 GLU A CA 1
ATOM 800 C C . GLU A 1 98 ? -1.082 13.170 7.043 1.00 83.25 98 GLU A C 1
ATOM 802 O O . GLU A 1 98 ? -1.034 12.819 5.866 1.00 83.25 98 GLU A O 1
ATOM 807 N N . PRO A 1 99 ? -0.467 14.294 7.421 1.00 82.88 99 PRO A N 1
ATOM 808 C CA . PRO A 1 99 ? 0.320 15.074 6.477 1.00 82.88 99 PRO A CA 1
ATOM 809 C C . PRO A 1 99 ? 1.688 14.421 6.228 1.00 82.88 99 PRO A C 1
ATOM 811 O O . PRO A 1 99 ? 2.261 13.765 7.106 1.00 82.88 99 PRO A O 1
ATOM 814 N N . TYR A 1 100 ? 2.262 14.651 5.040 1.00 80.25 100 TYR A N 1
ATOM 815 C CA . TYR A 1 100 ? 3.613 14.176 4.702 1.00 80.25 100 TYR A CA 1
ATOM 816 C C . TYR A 1 100 ? 4.653 14.595 5.753 1.00 80.25 100 TYR A C 1
ATOM 818 O O . TYR A 1 100 ? 5.508 13.789 6.111 1.00 80.25 100 TYR A O 1
ATOM 826 N N . ALA A 1 101 ? 4.540 15.811 6.295 1.00 83.06 101 ALA A N 1
ATOM 827 C CA . ALA A 1 101 ? 5.454 16.349 7.302 1.00 83.06 101 ALA A CA 1
ATOM 828 C C . ALA A 1 101 ? 5.563 15.484 8.574 1.00 83.06 101 ALA A C 1
ATOM 830 O O . ALA A 1 101 ? 6.618 15.466 9.200 1.00 83.06 101 ALA A O 1
ATOM 831 N N . SER A 1 102 ? 4.513 14.740 8.943 1.00 83.06 102 SER A N 1
ATOM 832 C CA . SER A 1 102 ? 4.513 13.913 10.158 1.00 83.06 102 SER A CA 1
ATOM 833 C C . SER A 1 102 ? 5.240 12.583 9.979 1.00 83.06 102 SER A C 1
ATOM 835 O O . SER A 1 102 ? 5.876 12.087 10.904 1.00 83.06 102 SER A O 1
ATOM 837 N N . ILE A 1 103 ? 5.092 11.949 8.815 1.00 86.88 103 ILE A N 1
ATOM 838 C CA . ILE A 1 103 ? 5.475 10.540 8.614 1.00 86.88 103 ILE A CA 1
ATOM 839 C C . ILE A 1 103 ? 6.475 10.329 7.477 1.00 86.88 103 ILE A C 1
ATOM 841 O O . ILE A 1 103 ? 7.045 9.242 7.372 1.00 86.88 103 ILE A O 1
ATOM 845 N N . GLU A 1 104 ? 6.703 11.348 6.646 1.00 89.88 104 GLU A N 1
ATOM 846 C CA . GLU A 1 104 ? 7.589 11.338 5.476 1.00 89.88 104 GLU A CA 1
ATOM 847 C C . GLU A 1 104 ? 7.246 10.218 4.478 1.00 89.88 104 GLU A C 1
ATOM 849 O O . GLU A 1 104 ? 8.119 9.591 3.874 1.00 89.88 104 GLU A O 1
ATOM 854 N N . ILE A 1 105 ? 5.953 9.921 4.321 1.00 87.88 105 ILE A N 1
ATOM 855 C CA . ILE A 1 105 ? 5.442 8.955 3.344 1.00 87.88 105 ILE A CA 1
ATOM 856 C C . ILE A 1 105 ? 4.503 9.697 2.404 1.00 87.88 105 ILE A C 1
ATOM 858 O O . ILE A 1 105 ? 3.507 10.275 2.839 1.00 87.88 105 ILE A O 1
ATOM 862 N N . LYS A 1 106 ? 4.821 9.664 1.108 1.00 88.25 10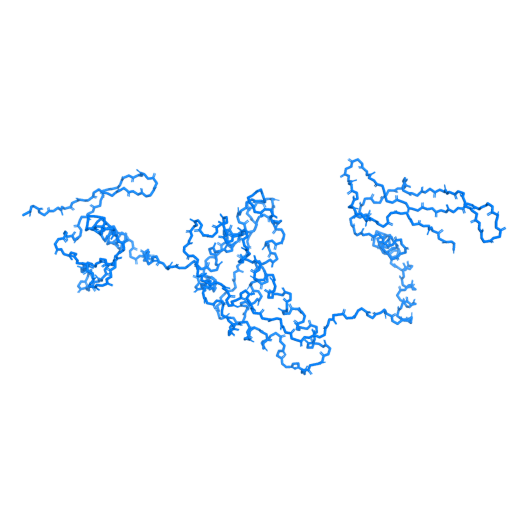6 LYS A N 1
ATOM 863 C CA . LYS A 1 106 ? 4.013 10.303 0.065 1.00 88.25 106 LYS A CA 1
ATOM 864 C C . LYS A 1 106 ? 2.579 9.776 0.059 1.00 88.25 106 LYS A C 1
ATOM 866 O O . LYS A 1 106 ? 2.350 8.589 0.294 1.00 88.25 106 LYS A O 1
ATOM 871 N N . GLU A 1 107 ? 1.628 10.649 -0.238 1.00 85.56 107 GLU A N 1
ATOM 872 C CA . GLU A 1 107 ? 0.198 10.322 -0.317 1.00 85.56 107 GLU A CA 1
ATOM 873 C C . GLU A 1 107 ? -0.081 9.214 -1.326 1.00 85.56 107 GLU A C 1
ATOM 875 O O . GLU A 1 107 ? -0.779 8.254 -0.999 1.00 85.56 107 GLU A O 1
ATOM 880 N N . GLU A 1 108 ? 0.567 9.251 -2.493 1.00 85.69 108 GLU A N 1
ATOM 881 C CA . GLU A 1 108 ? 0.381 8.228 -3.521 1.00 85.69 108 GLU A CA 1
ATOM 882 C C . GLU A 1 108 ? 0.825 6.848 -3.027 1.00 85.69 108 GLU A C 1
ATOM 884 O O . GLU A 1 108 ? 0.150 5.848 -3.267 1.00 85.69 108 GLU A O 1
ATOM 889 N N . ALA A 1 109 ? 1.928 6.783 -2.275 1.00 90.94 109 ALA A N 1
ATOM 890 C CA . ALA A 1 109 ? 2.402 5.531 -1.692 1.00 90.94 109 ALA A CA 1
ATOM 891 C C . ALA A 1 109 ? 1.414 4.989 -0.648 1.00 90.94 109 ALA A C 1
ATOM 893 O O . ALA A 1 109 ? 1.128 3.794 -0.626 1.00 90.94 109 ALA A O 1
ATOM 894 N N . ARG A 1 110 ? 0.837 5.860 0.188 1.00 91.12 110 ARG A N 1
ATOM 895 C CA . ARG A 1 110 ? -0.170 5.462 1.187 1.00 91.12 110 ARG A CA 1
ATOM 896 C C . ARG A 1 110 ? -1.450 4.957 0.536 1.00 91.12 110 ARG A C 1
ATOM 898 O O . ARG A 1 110 ? -2.012 3.959 0.989 1.00 91.12 110 ARG A O 1
ATOM 905 N N . PHE A 1 111 ? -1.874 5.591 -0.552 1.00 90.56 111 PHE A N 1
ATOM 906 C CA . PHE A 1 111 ? -3.018 5.132 -1.327 1.00 90.56 111 PHE A CA 1
ATOM 907 C C . PHE A 1 111 ? -2.764 3.764 -1.985 1.00 90.56 111 PHE A C 1
ATOM 909 O O . PHE A 1 111 ? -3.643 2.896 -1.967 1.00 90.56 111 PHE A O 1
ATOM 916 N N . ILE A 1 112 ? -1.543 3.517 -2.477 1.00 92.56 112 ILE A N 1
ATOM 917 C CA . ILE A 1 112 ? -1.121 2.190 -2.954 1.00 92.56 112 ILE A CA 1
ATOM 918 C C . ILE A 1 112 ? -1.201 1.161 -1.819 1.00 92.56 112 ILE A C 1
ATOM 920 O O . ILE A 1 112 ? -1.792 0.098 -2.007 1.00 92.56 112 ILE A O 1
ATOM 924 N N . TYR A 1 113 ? -0.702 1.478 -0.618 1.00 96.00 113 TYR A N 1
ATOM 925 C CA . TYR A 1 113 ? -0.775 0.569 0.535 1.00 96.00 113 TYR A CA 1
ATOM 926 C C . TYR A 1 113 ? -2.223 0.207 0.899 1.00 96.00 113 TYR A C 1
ATOM 928 O O . TYR A 1 113 ? -2.538 -0.970 1.093 1.00 96.00 113 TYR A O 1
ATOM 936 N N . ALA A 1 114 ? -3.123 1.196 0.930 1.00 94.00 114 ALA A N 1
ATOM 937 C CA . ALA A 1 114 ? -4.551 0.984 1.171 1.00 94.00 114 ALA A CA 1
ATOM 938 C C . ALA A 1 114 ? -5.197 0.101 0.087 1.00 94.00 114 ALA A C 1
ATOM 940 O O . ALA A 1 114 ? -5.945 -0.831 0.390 1.00 94.00 114 ALA A O 1
ATOM 941 N N . THR A 1 115 ? -4.866 0.343 -1.182 1.00 94.12 115 THR A N 1
ATOM 942 C CA . THR A 1 115 ? -5.385 -0.430 -2.320 1.00 94.12 115 THR A CA 1
ATOM 943 C C . THR A 1 115 ? -4.879 -1.874 -2.318 1.00 94.12 115 THR A C 1
ATOM 945 O O . THR A 1 115 ? -5.642 -2.813 -2.575 1.00 94.12 115 THR A O 1
ATOM 948 N N . SER A 1 116 ? -3.620 -2.087 -1.945 1.00 96.69 116 SER A N 1
ATOM 949 C CA . SER A 1 116 ? -3.052 -3.421 -1.764 1.00 96.69 116 SER A CA 1
ATOM 950 C C . SER A 1 116 ? -3.690 -4.152 -0.581 1.00 96.69 116 SER A C 1
ATOM 952 O O . SER A 1 116 ? -4.049 -5.321 -0.713 1.00 96.69 116 SER A O 1
ATOM 954 N N . LEU A 1 117 ? -3.970 -3.473 0.538 1.00 96.38 117 LEU A N 1
ATOM 955 C CA . LEU A 1 117 ? -4.733 -4.068 1.643 1.00 96.38 117 LEU A CA 1
ATOM 956 C C . LEU A 1 117 ? -6.168 -4.442 1.218 1.00 96.38 117 LEU A C 1
ATOM 958 O O . LEU A 1 117 ? -6.691 -5.489 1.618 1.00 96.38 117 LEU A O 1
ATOM 962 N N . ARG A 1 118 ? -6.809 -3.629 0.366 1.00 94.81 118 ARG A N 1
ATOM 963 C CA . ARG A 1 118 ? -8.138 -3.932 -0.201 1.00 94.81 118 ARG A CA 1
ATOM 964 C C . ARG A 1 118 ? -8.081 -5.183 -1.071 1.00 94.81 118 ARG A C 1
ATOM 966 O O . ARG A 1 118 ? -8.907 -6.079 -0.921 1.00 94.81 118 ARG A O 1
ATOM 973 N N . THR A 1 119 ? -7.055 -5.287 -1.910 1.00 95.56 119 THR A N 1
ATOM 974 C CA . THR A 1 119 ? -6.815 -6.458 -2.763 1.00 95.56 119 THR A CA 1
ATOM 975 C C . THR A 1 119 ? -6.554 -7.717 -1.934 1.00 95.56 119 THR A C 1
ATOM 977 O O . THR A 1 119 ? -7.182 -8.748 -2.174 1.00 95.56 119 THR A O 1
ATOM 980 N N . LEU A 1 120 ? -5.710 -7.621 -0.902 1.00 96.25 120 LEU A N 1
ATOM 981 C CA . LEU A 1 120 ? -5.414 -8.716 0.024 1.00 96.25 120 LEU A CA 1
ATOM 982 C C . LEU A 1 120 ? -6.689 -9.250 0.694 1.00 96.25 120 LEU A C 1
ATOM 984 O O . LEU A 1 120 ? -6.882 -10.458 0.821 1.00 96.25 120 LEU A O 1
ATOM 988 N N . THR A 1 121 ? -7.589 -8.351 1.091 1.00 94.88 121 THR A N 1
ATOM 989 C CA . THR A 1 121 ? -8.839 -8.690 1.789 1.00 94.88 121 THR A CA 1
ATOM 990 C C . THR A 1 121 ? -10.018 -8.962 0.850 1.00 94.88 121 THR A C 1
ATOM 992 O O . THR A 1 121 ? -11.110 -9.270 1.330 1.00 94.88 121 THR A O 1
ATOM 995 N N . LYS A 1 122 ? -9.839 -8.898 -0.478 1.00 92.62 122 LYS A N 1
ATOM 996 C CA . LYS A 1 122 ? -10.910 -9.040 -1.488 1.00 92.62 122 LYS A CA 1
ATOM 997 C C . LYS A 1 122 ? -11.720 -10.331 -1.352 1.00 92.62 122 LYS A C 1
ATOM 999 O O . LYS A 1 122 ? -12.928 -10.319 -1.524 1.00 92.62 122 LYS A O 1
ATOM 1004 N N . HIS A 1 123 ? -11.059 -11.424 -0.984 1.00 89.19 123 HIS A N 1
ATOM 1005 C CA . HIS A 1 123 ? -11.674 -12.742 -0.811 1.00 89.19 123 HIS A CA 1
ATOM 1006 C C . HIS A 1 123 ? -12.582 -12.861 0.432 1.00 89.19 123 HIS A C 1
ATOM 1008 O O . HIS A 1 123 ? -13.239 -13.884 0.613 1.00 89.19 123 HIS A O 1
ATOM 1014 N N . LEU A 1 124 ? -12.599 -11.854 1.312 1.00 91.25 124 LEU A N 1
ATOM 1015 C CA . LEU A 1 124 ? -13.461 -11.829 2.492 1.00 91.25 124 LEU A CA 1
ATOM 1016 C C . LEU A 1 124 ? -14.880 -11.349 2.143 1.00 91.25 124 LEU A C 1
ATOM 1018 O O . LEU A 1 124 ? -15.026 -10.449 1.313 1.00 91.25 124 LEU A O 1
ATOM 1022 N N . PRO A 1 125 ? -15.919 -11.881 2.813 1.00 89.12 125 PRO A N 1
ATOM 1023 C CA . PRO A 1 125 ? -17.304 -11.516 2.541 1.00 89.12 125 PRO A CA 1
ATOM 1024 C C . PRO A 1 125 ? -17.624 -10.074 2.960 1.00 89.12 125 PRO A C 1
ATOM 1026 O O . PRO A 1 125 ? -17.120 -9.567 3.964 1.00 89.12 125 PRO A O 1
ATOM 1029 N N . GLY A 1 126 ? -18.541 -9.443 2.226 1.00 89.94 126 GLY A N 1
ATOM 1030 C CA . GLY A 1 126 ? -19.065 -8.105 2.508 1.00 89.94 126 GLY A CA 1
ATOM 1031 C C . GLY A 1 126 ? -18.723 -7.079 1.428 1.00 89.94 126 GLY A C 1
ATOM 1032 O O . GLY A 1 126 ? -18.046 -7.383 0.450 1.00 89.94 126 GLY A O 1
ATOM 1033 N N . LYS A 1 127 ? -19.226 -5.852 1.599 1.00 91.69 127 LYS A N 1
ATOM 1034 C CA . LYS A 1 127 ? -19.004 -4.761 0.641 1.00 91.69 127 LYS A CA 1
ATOM 1035 C C . LYS A 1 127 ? -17.565 -4.252 0.727 1.00 91.69 127 LYS A C 1
ATOM 1037 O O . LYS A 1 127 ? -17.012 -4.132 1.821 1.00 91.69 127 LYS A O 1
ATOM 1042 N N . GLU A 1 128 ? -16.967 -3.953 -0.419 1.00 90.69 128 GLU A N 1
ATOM 1043 C CA . GLU A 1 128 ? -15.650 -3.316 -0.481 1.00 90.69 128 GLU A CA 1
ATOM 1044 C C . GLU A 1 128 ? -15.691 -1.892 0.101 1.00 90.69 128 GLU A C 1
ATOM 1046 O O . GLU A 1 128 ? -16.742 -1.251 0.038 1.00 90.69 128 GLU A O 1
ATOM 1051 N N . PRO A 1 129 ? -14.578 -1.382 0.659 1.00 88.25 129 PRO A N 1
ATOM 1052 C CA . PRO A 1 129 ? -14.470 0.031 1.001 1.00 88.25 129 PRO A CA 1
ATOM 1053 C C . PRO A 1 129 ? -14.537 0.894 -0.270 1.00 88.25 129 PRO A C 1
ATOM 1055 O O . PRO A 1 129 ? -13.959 0.551 -1.308 1.00 88.25 129 PRO A O 1
ATOM 1058 N N . GLU A 1 130 ? -15.255 2.011 -0.170 1.00 83.00 130 GLU A N 1
ATOM 1059 C CA . GLU A 1 130 ? -15.404 3.027 -1.216 1.00 83.00 130 GLU A CA 1
ATOM 1060 C C . GLU A 1 130 ? -14.610 4.277 -0.818 1.00 83.00 130 GLU A C 1
ATOM 1062 O O . GLU A 1 130 ? -14.629 4.682 0.346 1.00 83.00 130 GLU A O 1
ATOM 1067 N N . TRP A 1 131 ? -13.913 4.872 -1.783 1.00 83.12 131 TRP A N 1
ATOM 1068 C CA . TRP A 1 131 ? -12.983 5.981 -1.579 1.00 83.12 131 TRP A CA 1
ATOM 1069 C C . TRP A 1 131 ? -13.562 7.292 -2.115 1.00 83.12 131 TRP A C 1
ATOM 1071 O O . TRP A 1 131 ? -14.182 7.279 -3.175 1.00 83.12 131 TRP A O 1
ATOM 1081 N N . GLU A 1 132 ? -13.313 8.407 -1.431 1.00 77.62 132 GLU A N 1
ATOM 1082 C CA . GLU A 1 132 ? -13.559 9.756 -1.956 1.00 77.62 132 GLU A CA 1
ATOM 1083 C C . GLU A 1 132 ? -12.306 10.621 -1.827 1.00 77.62 132 GLU A C 1
ATOM 1085 O O . GLU A 1 132 ? -11.500 10.417 -0.911 1.00 77.62 132 GLU A O 1
ATOM 1090 N N . TRP A 1 133 ? -12.173 11.592 -2.729 1.00 72.69 133 TRP A N 1
ATOM 1091 C CA . TRP A 1 133 ? -11.209 12.677 -2.587 1.00 72.69 133 TRP A CA 1
ATOM 1092 C C . TRP A 1 133 ? -11.750 13.683 -1.572 1.00 72.69 133 TRP A C 1
ATOM 1094 O O . TRP A 1 133 ? -12.898 14.108 -1.673 1.00 72.69 133 TRP A O 1
ATOM 1104 N N . VAL A 1 134 ? -10.935 14.021 -0.579 1.00 66.12 134 VAL A N 1
ATOM 1105 C CA . VAL A 1 134 ? -11.302 14.947 0.499 1.00 66.12 134 VAL A CA 1
ATOM 1106 C C . VAL A 1 134 ? -11.085 16.397 0.066 1.00 66.12 134 VAL A C 1
ATOM 1108 O O . VAL A 1 134 ? -11.836 17.274 0.482 1.00 66.12 134 VAL A O 1
ATOM 1111 N N . ASP A 1 135 ? -10.085 16.639 -0.780 1.00 64.12 135 ASP A N 1
ATOM 1112 C CA . ASP A 1 135 ? -9.699 17.953 -1.287 1.00 64.12 135 ASP A CA 1
ATOM 1113 C C . ASP A 1 135 ? -8.821 17.833 -2.555 1.00 64.12 135 ASP A C 1
ATOM 1115 O O . ASP A 1 135 ? -8.428 16.738 -2.981 1.00 64.12 135 ASP A O 1
ATOM 1119 N N . ASP A 1 136 ? -8.476 18.983 -3.141 1.00 58.84 136 ASP A N 1
ATOM 1120 C CA . ASP A 1 136 ? -7.588 19.101 -4.308 1.00 58.84 136 ASP A CA 1
ATOM 1121 C C . ASP A 1 136 ? -6.156 18.608 -4.034 1.00 58.84 136 ASP A C 1
ATOM 1123 O O . ASP A 1 136 ? -5.377 18.399 -4.970 1.00 58.84 136 ASP A O 1
ATOM 1127 N N . SER A 1 137 ? -5.806 18.367 -2.761 1.00 54.28 137 SER A N 1
ATOM 1128 C CA . SER A 1 137 ? -4.509 17.802 -2.374 1.00 54.28 137 SER A CA 1
ATOM 1129 C C . SER A 1 137 ? -4.378 16.323 -2.728 1.00 54.28 137 SER A C 1
ATOM 1131 O O . SER A 1 137 ? -3.298 15.771 -2.588 1.00 54.28 137 SER A O 1
ATOM 1133 N N . LYS A 1 138 ? -5.436 15.688 -3.260 1.00 59.56 138 LYS A N 1
ATOM 1134 C CA . LYS A 1 138 ? -5.488 14.244 -3.543 1.00 59.56 138 LYS A CA 1
ATOM 1135 C C . LYS A 1 138 ? -5.439 13.400 -2.265 1.00 59.56 138 LYS A C 1
ATOM 1137 O O . LYS A 1 138 ? -5.061 12.226 -2.287 1.00 59.56 138 LYS A O 1
ATOM 1142 N N . THR A 1 139 ? -5.901 13.956 -1.152 1.00 60.12 139 THR A N 1
ATOM 1143 C CA . THR A 1 139 ? -6.143 13.162 0.049 1.00 60.12 139 THR A CA 1
ATOM 1144 C C . THR A 1 139 ? -7.366 12.277 -0.180 1.00 60.12 139 THR A C 1
ATOM 1146 O O . THR A 1 139 ? -8.421 12.747 -0.603 1.00 60.12 139 THR A O 1
ATOM 1149 N N . VAL A 1 140 ? -7.235 10.975 0.084 1.00 64.94 140 VAL A N 1
ATOM 1150 C CA . VAL A 1 140 ? -8.313 9.991 -0.089 1.00 64.94 140 VAL A CA 1
ATOM 1151 C C . VAL A 1 140 ? -8.771 9.494 1.272 1.00 64.94 140 VAL A C 1
ATOM 1153 O O . VAL A 1 140 ? -7.942 9.221 2.133 1.00 64.94 140 VAL A O 1
ATOM 1156 N N . ARG A 1 141 ? -10.071 9.286 1.475 1.00 71.94 141 ARG A N 1
ATOM 1157 C CA . ARG A 1 141 ? -10.566 8.544 2.646 1.00 71.94 141 ARG A CA 1
ATOM 1158 C C . ARG A 1 141 ? -11.658 7.565 2.270 1.00 71.94 141 ARG A C 1
ATOM 1160 O O . ARG A 1 141 ? -12.315 7.708 1.241 1.00 71.94 141 ARG A O 1
ATOM 1167 N N . GLN A 1 142 ? -11.883 6.581 3.131 1.00 71.56 142 GLN A N 1
ATOM 1168 C CA . GLN A 1 142 ? -13.111 5.811 3.074 1.00 71.56 142 GLN A CA 1
ATOM 1169 C C . GLN A 1 142 ? -14.260 6.669 3.603 1.00 71.56 142 GLN A C 1
ATOM 1171 O O . GLN A 1 142 ? -14.250 7.055 4.774 1.00 71.56 142 GLN A O 1
ATOM 1176 N N . PHE A 1 143 ? -15.254 6.932 2.759 1.00 67.56 143 PHE A N 1
ATOM 1177 C CA . PHE A 1 143 ? -16.345 7.860 3.085 1.00 67.56 143 PHE A CA 1
ATOM 1178 C C . PHE A 1 143 ? -17.641 7.183 3.515 1.00 67.56 143 PHE A C 1
ATOM 1180 O O . PHE A 1 143 ? -18.477 7.785 4.188 1.00 67.56 143 PHE A O 1
ATOM 1187 N N . LYS A 1 144 ? -17.815 5.909 3.151 1.00 67.81 144 LYS A N 1
ATOM 1188 C CA . LYS A 1 144 ? -19.053 5.172 3.396 1.00 67.81 144 LYS A CA 1
ATOM 1189 C C . LYS A 1 144 ? -18.862 4.076 4.432 1.00 67.81 144 LYS A C 1
ATOM 1191 O O . LYS A 1 144 ? -17.972 3.227 4.319 1.00 67.81 144 LYS A O 1
ATOM 1196 N N . SER A 1 145 ? -19.750 4.082 5.420 1.00 71.81 145 SER A N 1
ATOM 1197 C CA . SER A 1 145 ? -19.870 3.010 6.404 1.00 71.81 145 SER A CA 1
ATOM 1198 C C . SER A 1 145 ? -20.621 1.802 5.829 1.00 71.81 145 SER A C 1
ATOM 1200 O O . SER A 1 145 ? -21.403 1.909 4.882 1.00 71.81 145 SER A O 1
ATOM 1202 N N . GLY A 1 146 ? -20.391 0.624 6.409 1.00 75.69 146 GLY A N 1
ATOM 1203 C CA . GLY A 1 146 ? -21.013 -0.638 5.994 1.00 75.69 146 GLY A CA 1
ATOM 1204 C C . GLY A 1 146 ? -20.145 -1.499 5.073 1.00 75.69 146 GLY A C 1
ATOM 1205 O O . GLY A 1 146 ? -20.616 -2.522 4.566 1.00 75.69 146 GLY A O 1
ATOM 1206 N N . SER A 1 147 ? -18.883 -1.123 4.884 1.00 88.19 147 SER A N 1
ATOM 1207 C CA . SER A 1 147 ? -17.875 -1.982 4.273 1.00 88.19 147 SER A CA 1
ATOM 1208 C C . SER A 1 147 ? -17.547 -3.172 5.182 1.00 88.19 147 SER A C 1
ATOM 1210 O O . SER A 1 147 ? -17.802 -3.177 6.391 1.00 88.19 147 SER A O 1
ATOM 1212 N N . LYS A 1 148 ? -16.904 -4.194 4.620 1.00 89.94 148 LYS A N 1
ATOM 1213 C CA . LYS A 1 148 ? -16.335 -5.290 5.413 1.00 89.94 148 LYS A CA 1
ATOM 1214 C C . LYS A 1 148 ? -15.226 -4.807 6.358 1.00 89.94 148 LYS A C 1
ATOM 1216 O O . LYS A 1 148 ? -15.040 -5.393 7.421 1.00 89.94 148 LYS A O 1
ATOM 1221 N N . TRP A 1 149 ? -14.528 -3.725 6.013 1.00 91.81 149 TRP A N 1
ATOM 1222 C CA . TRP A 1 149 ? -13.439 -3.165 6.818 1.00 91.81 149 TRP A CA 1
ATOM 1223 C C . TRP A 1 149 ? -13.898 -2.556 8.138 1.00 91.81 149 TRP A C 1
ATOM 1225 O O . TRP A 1 149 ? -13.135 -2.580 9.098 1.00 91.81 149 TRP A O 1
ATOM 1235 N N . ASP A 1 150 ? -15.168 -2.164 8.242 1.00 85.31 150 ASP A N 1
ATOM 1236 C CA . ASP A 1 150 ? -15.759 -1.678 9.496 1.00 85.31 150 ASP A CA 1
ATOM 1237 C C . ASP A 1 150 ? -15.885 -2.785 10.555 1.00 85.31 150 ASP A C 1
ATOM 1239 O O . ASP A 1 150 ? -16.160 -2.524 11.725 1.00 85.31 150 ASP A O 1
ATOM 1243 N N . LYS A 1 151 ? -15.708 -4.046 10.140 1.00 84.81 151 LYS A N 1
ATOM 1244 C CA . LYS A 1 151 ? -15.832 -5.242 10.984 1.00 84.81 151 LYS A CA 1
ATOM 1245 C C . LYS A 1 151 ? -14.531 -6.036 11.096 1.00 84.81 151 LYS A C 1
ATOM 1247 O O . LYS A 1 151 ? -14.426 -6.901 11.965 1.00 84.81 151 LYS A O 1
ATOM 1252 N N . ILE A 1 152 ? -13.564 -5.789 10.212 1.00 87.56 152 ILE A N 1
ATOM 1253 C CA . ILE A 1 152 ? -12.266 -6.465 10.229 1.00 87.56 152 ILE A CA 1
ATOM 1254 C C . ILE A 1 152 ? -11.324 -5.632 11.081 1.00 87.56 152 ILE A C 1
ATOM 1256 O O . ILE A 1 152 ? -11.098 -4.461 10.799 1.00 87.56 152 ILE A O 1
ATOM 1260 N N . LYS A 1 153 ? -10.762 -6.249 12.111 1.00 86.88 153 LYS A N 1
ATOM 1261 C CA . LYS A 1 153 ? -9.753 -5.639 12.968 1.00 86.88 153 LYS A CA 1
ATOM 1262 C C . LYS A 1 153 ? -8.352 -5.978 12.484 1.00 86.88 153 LYS A C 1
ATOM 1264 O O . LYS A 1 153 ? -8.167 -6.928 11.723 1.00 86.88 153 LYS A O 1
ATOM 1269 N N . ALA A 1 154 ? -7.365 -5.219 12.945 1.00 84.69 154 ALA A N 1
ATOM 1270 C CA . ALA A 1 154 ? -5.971 -5.466 12.589 1.00 84.69 154 ALA A CA 1
ATOM 1271 C C . ALA A 1 154 ? -5.486 -6.880 12.993 1.00 84.69 154 ALA A C 1
ATOM 1273 O O . ALA A 1 154 ? -4.792 -7.522 12.211 1.00 84.69 154 ALA A O 1
ATOM 1274 N N . ASP A 1 155 ? -5.934 -7.427 14.129 1.00 81.25 155 ASP A N 1
ATOM 1275 C CA . ASP A 1 155 ? -5.622 -8.797 14.588 1.00 81.25 155 ASP A CA 1
ATOM 1276 C C . ASP A 1 155 ? -6.275 -9.907 13.744 1.00 81.25 155 ASP A C 1
ATOM 1278 O O . ASP A 1 155 ? -5.875 -11.067 13.818 1.00 81.25 155 ASP A O 1
ATOM 1282 N N . HIS A 1 156 ? -7.246 -9.580 12.886 1.00 85.12 156 HIS A N 1
ATOM 1283 C CA . HIS A 1 156 ? -7.813 -10.540 11.935 1.00 85.12 156 HIS A CA 1
ATOM 1284 C C . HIS A 1 156 ? -6.921 -10.750 10.696 1.00 85.12 156 HIS A C 1
ATOM 1286 O O . HIS A 1 156 ? -7.182 -11.659 9.898 1.00 85.12 156 HIS A O 1
ATOM 1292 N N . LEU A 1 157 ? -5.870 -9.941 10.512 1.00 88.69 157 LEU A N 1
ATOM 1293 C CA . LEU A 1 157 ? -4.887 -10.098 9.436 1.00 88.69 157 LEU A CA 1
ATOM 1294 C C . LEU A 1 157 ? -3.907 -11.236 9.754 1.00 88.69 157 LEU A C 1
ATOM 1296 O O . LEU A 1 157 ? -2.742 -11.024 10.064 1.00 88.69 157 LEU A O 1
ATOM 1300 N N . THR A 1 158 ? -4.396 -12.468 9.675 1.00 87.06 158 THR A N 1
ATOM 1301 C CA . THR A 1 158 ? -3.646 -13.673 10.057 1.00 87.06 158 THR A CA 1
ATOM 1302 C C . THR A 1 158 ? -2.852 -14.283 8.893 1.00 87.06 158 THR A C 1
ATOM 1304 O O . THR A 1 158 ? -3.196 -14.073 7.722 1.00 87.06 158 THR A O 1
ATOM 1307 N N . PRO A 1 159 ? -1.848 -15.138 9.173 1.00 87.88 159 PRO A N 1
ATOM 1308 C CA . PRO A 1 159 ? -1.209 -15.982 8.159 1.00 87.88 159 PRO A CA 1
ATOM 1309 C C . PRO A 1 159 ? -2.202 -16.768 7.293 1.00 87.88 159 PRO A C 1
ATOM 1311 O O . PRO A 1 159 ? -2.039 -16.879 6.076 1.00 87.88 159 PRO A O 1
ATOM 1314 N N . THR A 1 160 ? -3.276 -17.271 7.904 1.00 88.75 160 THR A N 1
ATOM 1315 C CA . THR A 1 160 ? -4.336 -18.021 7.219 1.00 88.75 160 THR A CA 1
ATOM 1316 C C . THR A 1 160 ? -5.068 -17.170 6.184 1.00 88.75 160 THR A C 1
ATOM 1318 O O . THR A 1 160 ? -5.356 -17.659 5.091 1.00 88.75 160 THR A O 1
ATOM 1321 N N . LEU A 1 161 ? -5.330 -15.894 6.481 1.00 92.12 161 LEU A N 1
ATOM 1322 C CA . LEU A 1 161 ? -5.922 -14.956 5.524 1.00 92.12 161 LEU A CA 1
ATOM 1323 C C . LEU A 1 161 ? -5.011 -14.773 4.307 1.00 92.12 161 LEU A C 1
ATOM 1325 O O . LEU A 1 161 ? -5.477 -14.847 3.172 1.00 92.12 161 LEU A O 1
ATOM 1329 N N . VAL A 1 162 ? -3.707 -14.594 4.528 1.00 93.81 162 VAL A N 1
ATOM 1330 C CA . VAL A 1 162 ? -2.731 -14.428 3.439 1.00 93.81 162 VAL A CA 1
ATOM 1331 C C . VAL A 1 162 ? -2.649 -15.688 2.572 1.00 93.81 162 VAL A C 1
ATOM 1333 O O . VAL A 1 162 ? -2.628 -15.589 1.346 1.00 93.81 162 VAL A O 1
ATOM 1336 N N . ARG A 1 163 ? -2.668 -16.883 3.178 1.00 91.81 163 ARG A N 1
ATOM 1337 C CA . ARG A 1 163 ? -2.704 -18.158 2.438 1.00 91.81 163 ARG A CA 1
ATOM 1338 C C . ARG A 1 163 ? -3.975 -18.295 1.594 1.00 91.81 163 ARG A C 1
ATOM 1340 O O . ARG A 1 163 ? -3.882 -18.674 0.430 1.00 91.81 163 ARG A O 1
ATOM 1347 N N . LYS A 1 164 ? -5.145 -17.933 2.135 1.00 92.94 164 LYS A N 1
ATOM 1348 C CA . LYS A 1 164 ? -6.420 -17.938 1.391 1.00 92.94 164 LYS A CA 1
ATOM 1349 C C . LYS A 1 164 ? -6.429 -16.938 0.241 1.00 92.94 164 LYS A C 1
ATOM 1351 O O . LYS A 1 164 ? -6.878 -17.279 -0.850 1.00 92.94 164 LYS A O 1
ATOM 1356 N N . PHE A 1 165 ? -5.898 -15.736 0.466 1.00 95.06 165 PHE A N 1
ATOM 1357 C CA . PHE A 1 165 ? -5.693 -14.752 -0.592 1.00 95.06 165 PHE A CA 1
ATOM 1358 C C . PHE A 1 165 ? -4.861 -15.342 -1.732 1.00 95.06 165 PHE A C 1
ATOM 1360 O O . PHE A 1 165 ? -5.321 -15.325 -2.867 1.00 95.06 165 PHE A O 1
ATOM 1367 N N . ARG A 1 166 ? -3.690 -15.917 -1.429 1.00 94.12 166 ARG A N 1
ATOM 1368 C CA . ARG A 1 166 ? -2.799 -16.527 -2.431 1.00 94.12 166 ARG A CA 1
ATOM 1369 C C . ARG A 1 166 ? -3.487 -17.631 -3.216 1.00 94.12 166 ARG A C 1
ATOM 1371 O O . ARG A 1 166 ? -3.495 -17.576 -4.437 1.00 94.12 166 ARG A O 1
ATOM 1378 N N . ALA A 1 167 ? -4.124 -18.566 -2.512 1.00 91.19 167 ALA A N 1
ATOM 1379 C CA . ALA A 1 167 ? -4.860 -19.663 -3.132 1.00 91.19 167 ALA A CA 1
ATOM 1380 C C . ALA A 1 167 ? -5.976 -19.163 -4.063 1.00 91.19 167 ALA A C 1
ATOM 1382 O O . ALA A 1 167 ? -6.211 -19.750 -5.112 1.00 91.19 167 ALA A O 1
ATOM 1383 N N . GLY A 1 168 ? -6.649 -18.064 -3.705 1.00 91.62 168 GLY A N 1
ATOM 1384 C CA . GLY A 1 168 ? -7.619 -17.411 -4.583 1.00 91.62 168 GLY A CA 1
ATOM 1385 C C . GLY A 1 168 ? -6.973 -16.694 -5.773 1.00 91.62 168 GLY A C 1
ATOM 1386 O O . GLY A 1 168 ? -7.521 -16.726 -6.870 1.00 91.62 168 GLY A O 1
ATOM 1387 N N . PHE A 1 169 ? -5.816 -16.062 -5.569 1.00 89.62 169 PHE A N 1
ATOM 1388 C CA . PHE A 1 169 ? -5.115 -15.260 -6.576 1.00 89.62 169 PHE A CA 1
ATOM 1389 C C . PHE A 1 169 ? -4.462 -16.100 -7.681 1.00 89.62 169 PHE A C 1
ATOM 1391 O O . PHE A 1 169 ? -4.315 -15.615 -8.801 1.00 89.62 169 PHE A O 1
ATOM 1398 N N . THR A 1 170 ? -4.089 -17.344 -7.369 1.00 92.00 170 THR A N 1
ATOM 1399 C CA . THR A 1 170 ? -3.499 -18.315 -8.307 1.00 92.00 170 THR A CA 1
ATOM 1400 C C . THR A 1 170 ? -4.426 -19.497 -8.614 1.00 92.00 170 THR A C 1
ATOM 1402 O O . THR A 1 170 ? -3.987 -20.520 -9.139 1.00 92.00 170 THR A O 1
ATOM 1405 N N . LYS A 1 171 ? -5.719 -19.386 -8.281 1.00 92.75 171 LYS A N 1
ATOM 1406 C CA . LYS A 1 171 ? -6.693 -20.470 -8.445 1.00 92.75 171 LYS A CA 1
ATOM 1407 C C . LYS A 1 171 ? -6.776 -20.929 -9.904 1.00 92.75 171 LYS A C 1
ATOM 1409 O O . LYS A 1 171 ? -7.006 -20.115 -10.790 1.00 92.75 171 LYS A O 1
ATOM 1414 N N . GLY A 1 172 ? -6.689 -22.242 -10.116 1.00 91.25 172 GLY A N 1
ATOM 1415 C CA . GLY A 1 172 ? -6.839 -22.861 -11.438 1.00 91.25 172 GLY A CA 1
ATOM 1416 C C . GLY A 1 172 ? -5.596 -22.773 -12.323 1.00 91.25 172 GLY A C 1
ATOM 1417 O O . GLY A 1 172 ? -5.653 -23.219 -13.462 1.00 91.25 172 GLY A O 1
ATOM 1418 N N . LEU A 1 173 ? -4.489 -22.229 -11.811 1.00 92.06 173 LEU A N 1
ATOM 1419 C CA . LEU A 1 173 ? -3.231 -22.148 -12.541 1.00 92.06 173 LEU A CA 1
ATOM 1420 C C . LEU A 1 173 ? -2.312 -23.315 -12.157 1.00 92.06 173 LEU A C 1
ATOM 1422 O O . LEU A 1 173 ? -2.223 -23.645 -10.969 1.00 92.06 173 LEU A O 1
ATOM 1426 N N . PRO A 1 174 ? -1.614 -23.926 -13.128 1.00 88.69 174 PRO A N 1
ATOM 1427 C CA . PRO A 1 174 ? -0.618 -24.946 -12.842 1.00 88.69 174 PRO A CA 1
ATOM 1428 C C . PRO A 1 174 ? 0.533 -24.336 -12.042 1.00 88.69 174 PRO A C 1
ATOM 1430 O O . PRO A 1 174 ? 1.021 -23.251 -12.367 1.00 88.69 174 PRO A O 1
ATOM 1433 N N . VAL A 1 175 ? 0.956 -25.041 -10.993 1.00 84.06 175 VAL A N 1
ATOM 1434 C CA . VAL A 1 175 ? 2.142 -24.667 -10.214 1.00 84.06 175 VAL A CA 1
ATOM 1435 C C . VAL A 1 175 ? 3.335 -24.605 -11.174 1.00 84.06 175 VAL A C 1
ATOM 1437 O O . VAL A 1 175 ? 3.446 -25.442 -12.066 1.00 84.06 175 VAL A O 1
ATOM 1440 N N . ASP A 1 176 ? 4.156 -23.564 -11.041 1.00 79.31 176 ASP A N 1
ATOM 1441 C CA . ASP A 1 176 ? 5.328 -23.270 -11.884 1.00 79.31 176 ASP A CA 1
ATOM 1442 C C . ASP A 1 176 ? 5.053 -22.823 -13.334 1.00 79.31 176 ASP A C 1
ATOM 1444 O O . ASP A 1 176 ? 5.991 -22.507 -14.068 1.00 79.31 176 ASP A O 1
ATOM 1448 N N . GLY A 1 177 ? 3.788 -22.680 -13.743 1.00 86.00 177 GLY A N 1
ATOM 1449 C CA . GLY A 1 177 ? 3.440 -22.061 -15.026 1.00 86.00 177 GLY A CA 1
ATOM 1450 C C . GLY A 1 177 ? 3.792 -20.566 -15.088 1.00 86.00 177 GLY A C 1
ATOM 1451 O O . GLY A 1 177 ? 3.805 -19.869 -14.072 1.00 86.00 177 GLY A O 1
ATOM 1452 N N . GLU A 1 178 ? 4.022 -20.028 -16.290 1.00 87.38 178 GLU A N 1
ATOM 1453 C CA . GLU A 1 178 ? 4.345 -18.602 -16.486 1.00 87.38 178 GLU A CA 1
ATOM 1454 C C . GLU A 1 178 ? 3.278 -17.670 -15.882 1.00 87.38 178 GLU A C 1
ATOM 1456 O O . GLU A 1 178 ? 3.594 -16.701 -15.180 1.00 87.38 178 GLU A O 1
ATOM 1461 N N . GLU A 1 179 ? 2.001 -18.000 -16.084 1.00 89.00 179 GLU A N 1
ATOM 1462 C CA . GLU A 1 179 ? 0.891 -17.234 -15.521 1.00 89.00 179 GLU A CA 1
ATOM 1463 C C . GLU A 1 179 ? 0.837 -17.350 -13.989 1.00 89.00 179 GLU A C 1
ATOM 1465 O O . GLU A 1 179 ? 0.617 -16.349 -13.301 1.00 89.00 179 GLU A O 1
ATOM 1470 N N . TYR A 1 180 ? 1.116 -18.536 -13.434 1.00 92.69 180 TYR A N 1
ATOM 1471 C CA . TYR A 1 180 ? 1.212 -18.737 -11.986 1.00 92.69 180 TYR A CA 1
ATOM 1472 C C . TYR A 1 180 ? 2.325 -17.877 -11.387 1.00 92.69 180 TYR A C 1
ATOM 1474 O O . TYR A 1 180 ? 2.087 -17.154 -10.419 1.00 92.69 180 TYR A O 1
ATOM 1482 N N . ASN A 1 181 ? 3.514 -17.888 -11.994 1.00 91.31 181 ASN A N 1
ATOM 1483 C CA . ASN A 1 181 ? 4.659 -17.091 -11.556 1.00 91.31 181 ASN A CA 1
ATOM 1484 C C . ASN A 1 181 ? 4.345 -15.593 -11.611 1.00 91.31 181 ASN A C 1
ATOM 1486 O O . ASN A 1 181 ? 4.598 -14.862 -10.651 1.00 91.31 181 ASN A O 1
ATOM 1490 N N . THR A 1 182 ? 3.709 -15.136 -12.689 1.00 90.19 182 THR A N 1
ATOM 1491 C CA . THR A 1 182 ? 3.271 -13.742 -12.842 1.00 90.19 182 THR A CA 1
ATOM 1492 C C . THR A 1 182 ? 2.274 -13.339 -11.753 1.00 90.19 182 THR A C 1
ATOM 1494 O O . THR A 1 182 ? 2.453 -12.315 -11.084 1.00 90.19 182 THR A O 1
ATOM 1497 N N . ARG A 1 183 ? 1.255 -14.168 -11.495 1.00 92.38 183 ARG A N 1
ATOM 1498 C CA . ARG A 1 183 ? 0.275 -13.937 -10.420 1.00 92.38 183 ARG A CA 1
ATOM 1499 C C . ARG A 1 183 ? 0.908 -14.005 -9.033 1.00 92.38 183 ARG A C 1
ATOM 1501 O O . ARG A 1 183 ? 0.559 -13.192 -8.179 1.00 92.38 183 ARG A O 1
ATOM 1508 N N . GLY A 1 184 ? 1.854 -14.914 -8.815 1.00 93.56 184 GLY A N 1
ATOM 1509 C CA . GLY A 1 184 ? 2.604 -15.054 -7.569 1.00 93.56 184 GLY A CA 1
ATOM 1510 C C . GLY A 1 184 ? 3.455 -13.822 -7.258 1.00 93.56 184 GLY A C 1
ATOM 1511 O O . GLY A 1 184 ? 3.406 -13.309 -6.139 1.00 93.56 184 GLY A O 1
ATOM 1512 N N . ARG A 1 185 ? 4.150 -13.261 -8.259 1.00 93.06 185 ARG A N 1
ATOM 1513 C CA . ARG A 1 185 ? 4.867 -11.977 -8.125 1.00 93.06 185 ARG A CA 1
ATOM 1514 C C . ARG A 1 185 ? 3.907 -10.840 -7.774 1.00 93.06 185 ARG A C 1
ATOM 1516 O O . ARG A 1 185 ? 4.178 -10.067 -6.854 1.00 93.06 185 ARG A O 1
ATOM 1523 N N . GLY A 1 186 ? 2.751 -10.782 -8.438 1.00 94.00 186 GLY A N 1
ATOM 1524 C CA . GLY A 1 186 ? 1.685 -9.832 -8.109 1.00 94.00 186 GLY A CA 1
ATOM 1525 C C . GLY A 1 186 ? 1.199 -9.968 -6.661 1.00 94.00 186 GLY A C 1
ATOM 1526 O O . GLY A 1 186 ? 1.121 -8.977 -5.935 1.00 94.00 186 GLY A O 1
ATOM 1527 N N . ALA A 1 187 ? 0.954 -11.196 -6.199 1.00 95.50 187 ALA A N 1
ATOM 1528 C CA . ALA A 1 187 ? 0.564 -11.478 -4.819 1.00 95.50 187 ALA A CA 1
ATOM 1529 C C . ALA A 1 187 ? 1.645 -11.057 -3.803 1.00 95.50 187 ALA A C 1
ATOM 1531 O O . ALA A 1 187 ? 1.311 -10.544 -2.732 1.00 95.50 187 ALA A O 1
ATOM 1532 N N . ASN A 1 188 ? 2.929 -11.221 -4.140 1.00 96.00 188 ASN A N 1
ATOM 1533 C CA . ASN A 1 188 ? 4.051 -10.750 -3.323 1.00 96.00 188 ASN A CA 1
ATOM 1534 C C . ASN A 1 188 ? 4.085 -9.219 -3.218 1.00 96.00 188 ASN A C 1
ATOM 1536 O O . ASN A 1 188 ? 4.240 -8.694 -2.114 1.00 96.00 188 ASN A O 1
ATOM 1540 N N . SER A 1 189 ? 3.868 -8.500 -4.326 1.00 95.50 189 SER A N 1
ATOM 1541 C CA . SER A 1 189 ? 3.765 -7.032 -4.317 1.00 95.50 189 SER A CA 1
ATOM 1542 C C . SER A 1 189 ? 2.600 -6.556 -3.446 1.00 95.50 189 SER A C 1
ATOM 1544 O O . SER A 1 189 ? 2.791 -5.724 -2.561 1.00 95.50 189 SER A O 1
ATOM 1546 N N . VAL A 1 190 ? 1.413 -7.151 -3.621 1.00 97.50 190 VAL A N 1
ATOM 1547 C CA . VAL A 1 190 ? 0.222 -6.837 -2.815 1.00 97.50 190 VAL A CA 1
ATOM 1548 C C . VAL A 1 190 ? 0.491 -7.058 -1.326 1.00 97.50 190 VAL A C 1
ATOM 1550 O O . VAL A 1 190 ? 0.164 -6.201 -0.506 1.00 97.50 190 VAL A O 1
ATOM 1553 N N . LEU A 1 191 ? 1.111 -8.182 -0.954 1.00 97.00 191 LEU A N 1
ATOM 1554 C CA . LEU A 1 191 ? 1.435 -8.462 0.443 1.00 97.00 191 LEU A CA 1
ATOM 1555 C C . LEU A 1 191 ? 2.436 -7.446 1.011 1.00 97.00 191 LEU A C 1
ATOM 1557 O O . LEU A 1 191 ? 2.245 -6.974 2.132 1.00 97.00 191 LEU A O 1
ATOM 1561 N N . LYS A 1 192 ? 3.489 -7.106 0.259 1.00 96.75 192 LYS A N 1
ATOM 1562 C CA . LYS A 1 192 ? 4.496 -6.119 0.673 1.00 96.75 192 LYS A CA 1
ATOM 1563 C C . LYS A 1 192 ? 3.848 -4.769 0.978 1.00 96.75 192 LYS A C 1
ATOM 1565 O O . LYS A 1 192 ? 4.057 -4.226 2.060 1.00 96.75 192 LYS A O 1
ATOM 1570 N N . ASP A 1 193 ? 3.021 -4.269 0.070 1.00 97.31 193 ASP A N 1
ATOM 1571 C CA . ASP A 1 193 ? 2.356 -2.975 0.225 1.00 97.31 193 ASP A CA 1
ATOM 1572 C C . ASP A 1 193 ? 1.295 -2.996 1.333 1.00 97.31 193 ASP A C 1
ATOM 1574 O O . ASP A 1 193 ? 1.201 -2.057 2.121 1.00 97.31 193 ASP A O 1
ATOM 1578 N N . ALA A 1 194 ? 0.544 -4.093 1.475 1.00 96.81 194 ALA A N 1
ATOM 1579 C CA . ALA A 1 194 ? -0.417 -4.250 2.566 1.00 96.81 194 ALA A CA 1
ATOM 1580 C C . ALA A 1 194 ? 0.267 -4.251 3.947 1.00 96.81 194 ALA A C 1
ATOM 1582 O O . ALA A 1 194 ? -0.252 -3.667 4.899 1.00 96.81 194 ALA A O 1
ATOM 1583 N N . LYS A 1 195 ? 1.457 -4.857 4.074 1.00 96.25 195 LYS A N 1
ATOM 1584 C CA . LYS A 1 195 ? 2.266 -4.788 5.305 1.00 96.25 195 LYS A CA 1
ATOM 1585 C C . LYS A 1 195 ? 2.735 -3.370 5.618 1.00 96.25 195 LYS A C 1
ATOM 1587 O O . LYS A 1 195 ? 2.849 -3.025 6.796 1.00 96.25 195 LYS A O 1
ATOM 1592 N N . SER A 1 196 ? 2.988 -2.553 4.596 1.00 96.69 196 SER A N 1
ATOM 1593 C CA . SER A 1 196 ? 3.441 -1.167 4.758 1.00 96.69 196 SER A CA 1
ATOM 1594 C C . SER A 1 196 ? 2.412 -0.279 5.457 1.00 96.69 196 SER A C 1
ATOM 1596 O O . SER A 1 196 ? 2.821 0.662 6.135 1.00 96.69 196 SER A O 1
ATOM 1598 N N . VAL A 1 197 ? 1.116 -0.628 5.422 1.00 95.38 197 VAL A N 1
ATOM 1599 C CA . VAL A 1 197 ? 0.077 0.018 6.253 1.00 95.38 197 VAL A CA 1
ATOM 1600 C C . VAL A 1 197 ? 0.455 -0.015 7.736 1.00 95.38 197 VAL A C 1
ATOM 1602 O O . VAL A 1 197 ? 0.214 0.953 8.445 1.00 95.38 197 VAL A O 1
ATOM 1605 N N . PHE A 1 198 ? 1.118 -1.081 8.196 1.00 94.88 198 PHE A N 1
ATOM 1606 C CA . PHE A 1 198 ? 1.598 -1.272 9.572 1.00 94.88 198 PHE A CA 1
ATOM 1607 C C . PHE A 1 198 ? 3.121 -1.065 9.689 1.00 94.88 198 PHE A C 1
ATOM 1609 O O . PHE A 1 198 ? 3.819 -1.703 10.496 1.00 94.88 198 PHE A O 1
ATOM 1616 N N . GLY A 1 199 ? 3.664 -0.181 8.848 1.00 93.38 199 GLY A N 1
ATOM 1617 C CA . GLY A 1 199 ? 5.061 0.239 8.873 1.00 93.38 199 GLY A CA 1
ATOM 1618 C C . GLY A 1 199 ? 5.458 0.872 10.211 1.00 93.38 199 GLY A C 1
ATOM 1619 O O . GLY A 1 199 ? 4.622 1.385 10.951 1.00 93.38 199 GLY A O 1
ATOM 1620 N N . VAL A 1 200 ? 6.752 0.839 10.541 1.00 92.38 200 VAL A N 1
ATOM 1621 C CA . VAL A 1 200 ? 7.260 1.284 11.855 1.00 92.38 200 VAL A CA 1
ATOM 1622 C C . VAL A 1 200 ? 6.912 2.749 12.144 1.00 92.38 200 VAL A C 1
ATOM 1624 O O . VAL A 1 200 ? 6.452 3.048 13.244 1.00 92.38 200 VAL A O 1
ATOM 1627 N N . LYS A 1 201 ? 7.069 3.645 11.155 1.00 92.31 201 LYS A N 1
ATOM 1628 C CA . LYS A 1 201 ? 6.725 5.071 11.298 1.00 92.31 201 LYS A CA 1
ATOM 1629 C C . LYS A 1 201 ? 5.235 5.269 11.592 1.00 92.31 201 LYS A C 1
ATOM 1631 O O . LYS A 1 201 ? 4.903 5.892 12.594 1.00 92.31 201 LYS A O 1
ATOM 1636 N N . LEU A 1 202 ? 4.352 4.663 10.793 1.00 93.56 202 LEU A N 1
ATOM 1637 C CA . LEU A 1 202 ? 2.897 4.738 10.987 1.00 93.56 202 LEU A CA 1
ATOM 1638 C C . LEU A 1 202 ? 2.472 4.169 12.348 1.00 93.56 202 LEU A C 1
ATOM 1640 O O . LEU A 1 202 ? 1.738 4.811 13.095 1.00 93.56 202 LEU A O 1
ATOM 1644 N N . MET A 1 203 ? 3.013 3.009 12.728 1.00 92.19 203 MET A N 1
ATOM 1645 C CA . MET A 1 203 ? 2.763 2.413 14.042 1.00 92.19 203 MET A CA 1
ATOM 1646 C C . MET A 1 203 ? 3.160 3.348 15.187 1.00 92.19 203 MET A C 1
ATOM 1648 O O . MET A 1 203 ? 2.418 3.457 16.159 1.00 92.19 203 MET A O 1
ATOM 1652 N N . LYS A 1 204 ? 4.326 4.000 15.095 1.00 91.81 204 LYS A N 1
ATOM 1653 C CA . LYS A 1 204 ? 4.862 4.867 16.152 1.00 91.81 204 LYS A CA 1
ATOM 1654 C C . LYS A 1 204 ? 4.124 6.205 16.248 1.00 91.81 204 LYS A C 1
ATOM 1656 O O . LYS A 1 204 ? 3.811 6.622 17.354 1.00 91.81 204 LYS A O 1
ATOM 1661 N N . ILE A 1 205 ? 3.892 6.862 15.114 1.00 88.88 205 ILE A N 1
ATOM 1662 C CA . ILE A 1 205 ? 3.443 8.262 15.051 1.00 88.88 205 ILE A CA 1
ATOM 1663 C C . ILE A 1 205 ? 1.918 8.357 15.020 1.00 88.88 205 ILE A C 1
ATOM 1665 O O . ILE A 1 205 ? 1.343 9.253 15.622 1.00 88.88 205 ILE A O 1
ATOM 1669 N N . VAL A 1 206 ? 1.258 7.412 14.351 1.00 88.75 206 VAL A N 1
ATOM 1670 C CA . VAL A 1 206 ? -0.172 7.506 14.039 1.00 88.75 206 VAL A CA 1
ATOM 1671 C C . VAL A 1 206 ? -0.980 6.596 14.949 1.00 88.75 206 VAL A C 1
ATOM 1673 O O . VAL A 1 206 ? -1.930 7.031 15.590 1.00 88.75 206 VAL A O 1
ATOM 1676 N N . TYR A 1 207 ? -0.612 5.316 15.021 1.00 90.81 207 TYR A N 1
ATOM 1677 C CA . TYR A 1 207 ? -1.522 4.314 15.574 1.00 90.81 207 TYR A CA 1
ATOM 1678 C C . TYR A 1 207 ? -1.369 4.094 17.075 1.00 90.81 207 TYR A C 1
ATOM 1680 O O . TYR A 1 207 ? -2.369 4.120 17.782 1.00 90.81 207 TYR A O 1
ATOM 1688 N N . LYS A 1 208 ? -0.145 3.887 17.583 1.00 85.62 208 LYS A N 1
ATOM 1689 C CA . LYS A 1 208 ? 0.089 3.676 19.025 1.00 85.62 208 LYS A CA 1
ATOM 1690 C C . LYS A 1 208 ? -0.405 4.836 19.906 1.00 85.62 208 LYS A C 1
ATOM 1692 O O . LYS A 1 208 ? -0.894 4.536 20.991 1.00 85.62 208 LYS A O 1
ATOM 1697 N N . PRO A 1 209 ? -0.319 6.114 19.482 1.00 83.94 209 PRO A N 1
ATOM 1698 C CA . PRO A 1 209 ? -0.898 7.217 20.252 1.00 83.94 209 PRO A CA 1
ATOM 1699 C C . PRO A 1 209 ? -2.432 7.211 20.284 1.00 83.94 209 PRO A C 1
ATOM 1701 O O . PRO A 1 209 ? -3.018 7.711 21.235 1.00 83.94 209 PRO A O 1
ATOM 1704 N N . ARG A 1 210 ? -3.089 6.655 19.255 1.00 81.75 210 ARG A N 1
ATOM 1705 C CA . ARG A 1 210 ? -4.555 6.677 19.104 1.00 81.75 210 ARG A CA 1
ATOM 1706 C C . ARG A 1 210 ? -5.238 5.434 19.655 1.00 81.75 210 ARG A C 1
ATOM 1708 O O . ARG A 1 210 ? -6.351 5.511 20.166 1.00 81.75 210 ARG A O 1
ATOM 1715 N N . TRP A 1 211 ? -4.587 4.280 19.537 1.00 84.81 211 TRP A N 1
ATOM 1716 C CA . TRP A 1 211 ? -5.191 2.992 19.839 1.00 84.81 211 TRP A CA 1
ATOM 1717 C C . TRP A 1 211 ? -4.202 2.025 20.469 1.00 84.81 211 TRP A C 1
ATOM 1719 O O . TRP A 1 211 ? -3.004 2.011 20.178 1.00 84.81 211 TRP A O 1
ATOM 1729 N N . LYS A 1 212 ? -4.746 1.096 21.253 1.00 82.00 212 LYS A N 1
ATOM 1730 C CA . LYS A 1 212 ? -4.040 -0.133 21.591 1.00 82.00 212 LYS A CA 1
ATOM 1731 C C . LYS A 1 212 ? -3.983 -0.981 20.322 1.00 82.00 212 LYS A C 1
ATOM 1733 O O . LYS A 1 212 ? -4.986 -1.546 19.920 1.00 82.00 212 LYS A O 1
ATOM 1738 N N . MET A 1 213 ? -2.840 -1.007 19.642 1.00 84.44 213 MET A N 1
ATOM 1739 C CA . MET A 1 213 ? -2.659 -1.819 18.434 1.00 84.44 213 MET A CA 1
ATOM 1740 C C . MET A 1 213 ? -2.387 -3.285 18.796 1.00 84.44 213 MET A C 1
ATOM 1742 O O . MET A 1 213 ? -1.675 -3.535 19.773 1.00 84.44 213 MET A O 1
ATOM 1746 N N . PRO A 1 214 ? -2.919 -4.258 18.034 1.00 83.06 214 PRO A N 1
ATOM 1747 C CA . PRO A 1 214 ? -2.583 -5.658 18.247 1.00 83.06 214 PRO A CA 1
ATOM 1748 C C . PRO A 1 214 ? -1.158 -5.943 17.776 1.00 83.06 214 PRO A C 1
ATOM 1750 O O . PRO A 1 214 ? -0.562 -5.151 17.037 1.00 83.06 214 PRO A O 1
ATOM 1753 N N . ASP A 1 215 ? -0.605 -7.075 18.210 1.00 83.38 215 ASP A N 1
ATOM 1754 C CA . ASP A 1 215 ? 0.673 -7.526 17.676 1.00 83.38 215 ASP A CA 1
ATOM 1755 C C . ASP A 1 215 ? 0.503 -7.949 16.210 1.00 83.38 215 ASP A C 1
ATOM 1757 O O . ASP A 1 215 ? -0.237 -8.874 15.887 1.00 83.38 215 ASP A O 1
ATOM 1761 N N . MET A 1 216 ? 1.200 -7.246 15.319 1.00 88.31 216 MET A N 1
ATOM 1762 C CA . MET A 1 216 ? 1.180 -7.481 13.874 1.00 88.31 216 MET A CA 1
ATOM 1763 C C . MET A 1 216 ? 2.386 -8.303 13.404 1.00 88.31 216 MET A C 1
ATOM 1765 O O . MET A 1 216 ? 2.635 -8.395 12.200 1.00 88.31 216 MET A O 1
ATOM 1769 N N . THR A 1 217 ? 3.183 -8.850 14.326 1.00 87.06 217 THR A N 1
ATOM 1770 C CA . THR A 1 217 ? 4.461 -9.501 14.015 1.00 87.06 217 THR A CA 1
ATOM 1771 C C . THR A 1 217 ? 4.297 -10.656 13.034 1.00 87.06 217 THR A C 1
ATOM 1773 O O . THR A 1 217 ? 5.008 -10.686 12.030 1.00 87.06 217 THR A O 1
ATOM 1776 N N . GLU A 1 218 ? 3.340 -11.559 13.258 1.00 87.69 218 GLU A N 1
ATOM 1777 C CA . GLU A 1 218 ? 3.106 -12.695 12.355 1.00 87.69 218 GLU A CA 1
ATOM 1778 C C . GLU A 1 218 ? 2.726 -12.234 10.948 1.00 87.69 218 GLU A C 1
ATOM 1780 O O . GLU A 1 218 ? 3.337 -12.652 9.965 1.00 87.69 218 GLU A O 1
ATOM 1785 N N . PHE A 1 219 ? 1.774 -11.301 10.850 1.00 91.88 219 PHE A N 1
ATOM 1786 C CA . PHE A 1 219 ? 1.361 -10.725 9.575 1.00 91.88 219 PHE A CA 1
ATOM 1787 C C . PHE A 1 219 ? 2.545 -10.116 8.821 1.00 91.88 219 PHE A C 1
ATOM 1789 O O . PHE A 1 219 ? 2.741 -10.377 7.634 1.00 91.88 219 PHE A O 1
ATOM 1796 N N . LYS A 1 220 ? 3.377 -9.331 9.517 1.00 91.56 220 LYS A N 1
ATOM 1797 C CA . LYS A 1 220 ? 4.544 -8.659 8.931 1.00 91.56 220 LYS A CA 1
ATOM 1798 C C . LYS A 1 220 ? 5.645 -9.637 8.524 1.00 91.56 220 LYS A C 1
ATOM 1800 O O . LYS A 1 220 ? 6.310 -9.387 7.516 1.00 91.56 220 LYS A O 1
ATOM 1805 N N . LYS A 1 221 ? 5.805 -10.751 9.241 1.00 92.75 221 LYS A N 1
ATOM 1806 C CA . LYS A 1 221 ? 6.801 -11.796 8.956 1.00 92.75 221 LYS A CA 1
ATOM 1807 C C . LYS A 1 221 ? 6.381 -12.793 7.874 1.00 92.75 221 LYS A C 1
ATOM 1809 O O . LYS A 1 221 ? 7.214 -13.586 7.464 1.00 92.75 221 LYS A O 1
ATOM 1814 N N . MET A 1 222 ? 5.149 -12.729 7.362 1.00 93.19 222 MET A N 1
ATOM 1815 C CA . MET A 1 222 ? 4.690 -13.637 6.302 1.00 93.19 222 MET A CA 1
ATOM 1816 C C . MET A 1 222 ? 5.640 -13.683 5.102 1.00 93.19 222 MET A C 1
ATOM 1818 O O . MET A 1 222 ? 5.839 -12.674 4.428 1.00 93.19 222 MET A O 1
ATOM 1822 N N . GLU A 1 223 ? 6.187 -14.850 4.801 1.00 92.62 223 GLU A N 1
ATOM 1823 C CA . GLU A 1 223 ? 7.110 -15.028 3.681 1.00 92.62 223 GLU A CA 1
ATOM 1824 C C . GLU A 1 223 ? 6.411 -14.838 2.343 1.00 92.62 223 GLU A C 1
ATOM 1826 O O . GLU A 1 223 ? 5.207 -15.078 2.227 1.00 92.62 223 GLU A O 1
ATOM 1831 N N . ASN A 1 224 ? 7.167 -14.420 1.331 1.00 93.69 224 ASN A N 1
ATOM 1832 C CA . ASN A 1 224 ? 6.708 -14.337 -0.051 1.00 93.69 224 ASN A CA 1
ATOM 1833 C C . ASN A 1 224 ? 6.404 -15.733 -0.618 1.00 93.69 224 ASN A C 1
ATOM 1835 O O . ASN A 1 224 ? 6.884 -16.743 -0.116 1.00 93.69 224 ASN A O 1
ATOM 1839 N N . MET A 1 225 ? 5.579 -15.798 -1.661 1.00 93.19 225 MET A N 1
ATOM 1840 C CA . MET A 1 225 ? 5.484 -17.001 -2.483 1.00 93.19 225 MET A CA 1
ATOM 1841 C C . MET A 1 225 ? 6.840 -17.259 -3.129 1.00 93.19 225 MET A C 1
ATOM 1843 O O . MET A 1 225 ? 7.456 -16.315 -3.632 1.00 93.19 225 MET A O 1
ATOM 1847 N N . ASN A 1 226 ? 7.262 -18.520 -3.122 1.00 91.75 226 ASN A N 1
ATOM 1848 C CA . ASN A 1 226 ? 8.459 -18.966 -3.814 1.00 91.75 226 ASN A CA 1
ATOM 1849 C C . ASN A 1 226 ? 8.168 -19.025 -5.318 1.00 91.75 226 ASN A C 1
ATOM 1851 O O . ASN A 1 226 ? 7.633 -20.014 -5.805 1.00 91.75 226 ASN A O 1
ATOM 1855 N N . VAL A 1 227 ? 8.431 -17.927 -6.021 1.00 91.00 227 VAL A N 1
ATOM 1856 C CA . VAL A 1 227 ? 8.318 -17.831 -7.479 1.00 91.00 227 VAL A CA 1
ATOM 1857 C C . VAL A 1 227 ? 9.604 -17.215 -8.022 1.00 91.00 227 VAL A C 1
ATOM 1859 O O . VAL A 1 227 ? 10.150 -16.326 -7.362 1.00 91.00 227 VAL A O 1
ATOM 1862 N N . PRO A 1 228 ? 10.088 -17.638 -9.202 1.00 87.81 228 PRO A N 1
ATOM 1863 C CA . PRO A 1 228 ? 11.283 -17.059 -9.801 1.00 87.81 228 PRO A CA 1
ATOM 1864 C C . PRO A 1 228 ? 11.130 -15.553 -10.007 1.00 87.81 228 PRO A C 1
ATOM 1866 O O . PRO A 1 228 ? 10.038 -15.070 -10.336 1.00 87.81 228 PRO A O 1
ATOM 1869 N N . ASP A 1 229 ? 12.226 -14.809 -9.893 1.00 82.56 229 ASP A N 1
ATOM 1870 C CA . ASP A 1 229 ? 12.234 -13.389 -10.236 1.00 82.56 229 ASP A CA 1
ATOM 1871 C C . ASP A 1 229 ? 11.819 -13.165 -11.693 1.00 82.56 229 ASP A C 1
ATOM 1873 O O . ASP A 1 229 ? 11.896 -14.058 -12.543 1.00 82.56 229 ASP A O 1
ATOM 1877 N N . ALA A 1 230 ? 11.295 -11.973 -11.980 1.00 79.81 230 ALA A N 1
ATOM 1878 C CA . ALA A 1 230 ? 10.995 -11.597 -13.352 1.00 79.81 230 ALA A CA 1
ATOM 1879 C C . ALA A 1 230 ? 12.316 -11.446 -14.110 1.00 79.81 230 ALA A C 1
ATOM 1881 O O . ALA A 1 230 ? 13.075 -10.510 -13.866 1.00 79.81 230 ALA A O 1
ATOM 1882 N N . ILE A 1 231 ? 12.579 -12.370 -15.026 1.00 75.81 231 ILE A N 1
ATOM 1883 C CA . ILE A 1 231 ? 13.685 -12.247 -15.964 1.00 75.81 231 ILE A CA 1
ATOM 1884 C C . ILE A 1 231 ? 13.167 -11.401 -17.121 1.00 75.81 231 ILE A C 1
ATOM 1886 O O . ILE A 1 231 ? 12.177 -11.754 -17.761 1.00 75.81 231 ILE A O 1
ATOM 1890 N N . TYR A 1 232 ? 13.805 -10.259 -17.364 1.00 75.19 232 TYR A N 1
ATOM 1891 C CA . TYR A 1 232 ? 13.541 -9.508 -18.580 1.00 75.19 232 TYR A CA 1
ATOM 1892 C C . TYR A 1 232 ? 14.105 -10.294 -19.761 1.00 75.19 232 TYR A C 1
ATOM 1894 O O . TYR A 1 232 ? 15.318 -10.470 -19.875 1.00 75.19 232 TYR A O 1
ATOM 1902 N N . THR A 1 233 ? 13.222 -10.753 -20.639 1.00 75.44 233 THR A N 1
ATOM 1903 C CA . THR A 1 233 ? 13.609 -11.290 -21.940 1.00 75.44 233 THR A CA 1
ATOM 1904 C C . THR A 1 233 ? 13.415 -10.187 -22.967 1.00 75.44 233 THR A C 1
ATOM 1906 O O . THR A 1 233 ? 12.316 -9.644 -23.098 1.00 75.44 233 THR A O 1
ATOM 1909 N N . ALA A 1 234 ? 14.487 -9.831 -23.676 1.00 78.25 234 ALA A N 1
ATOM 1910 C CA . ALA A 1 234 ? 14.384 -8.882 -24.774 1.00 78.25 234 ALA A CA 1
ATOM 1911 C C . ALA A 1 234 ? 13.386 -9.415 -25.823 1.00 78.25 234 ALA A C 1
ATOM 1913 O O . ALA A 1 234 ? 13.375 -10.624 -26.079 1.00 78.25 234 ALA A O 1
ATOM 1914 N N . PRO A 1 235 ? 12.545 -8.556 -26.425 1.00 81.50 235 PRO A N 1
ATOM 1915 C CA . PRO A 1 235 ? 11.640 -8.998 -27.476 1.00 81.50 235 PRO A CA 1
ATOM 1916 C C . PRO A 1 235 ? 12.418 -9.607 -28.646 1.00 81.50 235 PRO A C 1
ATOM 1918 O O . PRO A 1 235 ? 13.538 -9.184 -28.938 1.00 81.50 235 PRO A O 1
ATOM 1921 N N . GLN A 1 236 ? 11.813 -10.579 -29.331 1.00 87.62 236 GLN A N 1
ATOM 1922 C CA . GLN A 1 236 ? 12.427 -11.194 -30.509 1.00 87.62 236 GLN 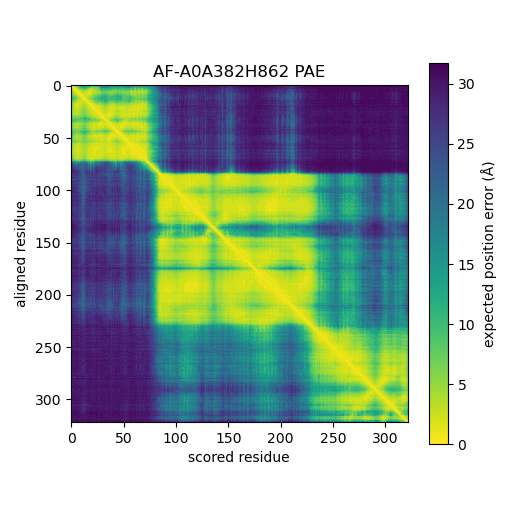A CA 1
ATOM 1923 C C . GLN A 1 236 ? 12.692 -10.137 -31.597 1.00 87.62 236 GLN A C 1
ATOM 1925 O O . GLN A 1 236 ? 11.868 -9.223 -31.749 1.00 87.62 236 GLN A O 1
ATOM 1930 N N . PRO A 1 237 ? 13.785 -10.253 -32.379 1.00 88.56 237 PRO A N 1
ATOM 1931 C CA . PRO A 1 237 ? 14.121 -9.283 -33.422 1.00 88.56 237 PRO A CA 1
ATOM 1932 C C . PRO A 1 237 ? 12.947 -8.994 -34.360 1.00 88.56 237 PRO A C 1
ATOM 1934 O O . PRO A 1 237 ? 12.641 -7.839 -34.630 1.00 88.56 237 PRO A O 1
ATOM 1937 N N . ASP A 1 238 ? 12.215 -10.027 -34.769 1.00 91.94 238 ASP A N 1
ATOM 1938 C CA . ASP A 1 238 ? 11.081 -9.941 -35.692 1.00 91.94 238 ASP A CA 1
ATOM 1939 C C . ASP A 1 238 ? 9.951 -9.060 -35.143 1.00 91.94 238 ASP A C 1
ATOM 1941 O O . ASP A 1 238 ? 9.319 -8.301 -35.881 1.00 91.94 238 ASP A O 1
ATOM 1945 N N . PHE A 1 239 ? 9.698 -9.151 -33.833 1.00 89.69 239 PHE A N 1
ATOM 1946 C CA . PHE A 1 239 ? 8.729 -8.297 -33.157 1.00 89.69 239 PHE A CA 1
ATOM 1947 C C . PHE A 1 239 ? 9.211 -6.848 -33.152 1.00 89.69 239 PHE A C 1
ATOM 1949 O O . PHE A 1 239 ? 8.433 -5.955 -33.480 1.00 89.69 239 PHE A O 1
ATOM 1956 N N . ILE A 1 240 ? 10.490 -6.618 -32.834 1.00 87.69 240 ILE A N 1
ATOM 1957 C CA . ILE A 1 240 ? 11.087 -5.279 -32.873 1.00 87.69 240 ILE A CA 1
ATOM 1958 C C . ILE A 1 240 ? 10.999 -4.697 -34.286 1.00 87.69 240 ILE A C 1
ATOM 1960 O O . ILE A 1 240 ? 10.551 -3.567 -34.431 1.00 87.69 240 ILE A O 1
ATOM 1964 N N . PHE A 1 241 ? 11.331 -5.453 -35.334 1.00 89.00 241 PHE A N 1
ATOM 1965 C CA . PHE A 1 241 ? 11.241 -4.976 -36.716 1.00 89.00 241 PHE A CA 1
ATOM 1966 C C . PHE A 1 241 ? 9.816 -4.586 -37.108 1.00 89.00 241 PHE A C 1
ATOM 1968 O O . PHE A 1 241 ? 9.609 -3.495 -37.637 1.00 89.00 241 PHE A O 1
ATOM 1975 N N . LYS A 1 242 ? 8.825 -5.432 -36.798 1.00 90.00 242 LYS A N 1
ATOM 1976 C CA . LYS A 1 242 ? 7.407 -5.115 -37.038 1.00 90.00 242 LYS A CA 1
ATOM 1977 C C . LYS A 1 242 ? 6.974 -3.871 -36.268 1.00 90.00 242 LYS A C 1
ATOM 1979 O O . LYS A 1 242 ? 6.351 -2.981 -36.831 1.00 90.00 242 LYS A O 1
ATOM 1984 N N . PHE A 1 243 ? 7.339 -3.789 -34.994 1.00 86.44 243 PHE A N 1
ATOM 1985 C CA . PHE A 1 243 ? 7.005 -2.658 -34.140 1.00 86.44 243 PHE A CA 1
ATOM 1986 C C . PHE A 1 243 ? 7.644 -1.347 -34.631 1.00 86.44 243 PHE A C 1
ATOM 1988 O O . PHE A 1 243 ? 6.973 -0.318 -34.687 1.00 86.44 243 PHE A O 1
ATOM 1995 N N . LEU A 1 244 ? 8.916 -1.378 -35.042 1.00 87.44 244 LEU A N 1
ATOM 1996 C CA . LEU A 1 244 ? 9.620 -0.215 -35.585 1.00 87.44 244 LEU A CA 1
ATOM 1997 C C . LEU A 1 244 ? 9.060 0.220 -36.950 1.00 87.44 244 LEU A C 1
ATOM 1999 O O . LEU A 1 244 ? 9.002 1.421 -37.215 1.00 87.44 244 LEU A O 1
ATOM 2003 N N . ALA A 1 245 ? 8.604 -0.716 -37.791 1.00 89.62 245 ALA A N 1
ATOM 2004 C CA . ALA A 1 245 ? 7.976 -0.403 -39.079 1.00 89.62 245 ALA A CA 1
ATOM 2005 C C . ALA A 1 245 ? 6.680 0.418 -38.921 1.00 89.62 245 ALA A C 1
ATOM 2007 O O . ALA A 1 245 ? 6.397 1.301 -39.731 1.00 89.62 245 ALA A O 1
ATOM 2008 N N . GLU A 1 246 ? 5.937 0.206 -37.832 1.00 89.44 246 GLU A N 1
ATOM 2009 C CA . GLU A 1 246 ? 4.704 0.942 -37.518 1.00 89.44 246 GLU A CA 1
ATOM 2010 C C . GLU A 1 246 ? 4.952 2.360 -36.963 1.00 89.44 246 GLU A C 1
ATOM 2012 O O . GLU A 1 246 ? 4.030 3.181 -36.890 1.00 89.44 246 GLU A O 1
ATOM 2017 N N . LEU A 1 247 ? 6.195 2.710 -36.598 1.00 88.62 247 LEU A N 1
ATOM 2018 C CA . LEU A 1 247 ? 6.502 4.024 -36.016 1.00 88.62 247 LEU A CA 1
ATOM 2019 C C . LEU A 1 247 ? 6.207 5.186 -36.965 1.00 88.62 247 LEU A C 1
ATOM 2021 O O . LEU A 1 247 ? 5.844 6.269 -36.501 1.00 88.62 247 LEU A O 1
ATOM 2025 N N . GLY A 1 248 ? 6.332 4.978 -38.279 1.00 88.00 248 GLY A N 1
ATOM 2026 C CA . GLY A 1 248 ? 5.949 5.983 -39.273 1.00 88.00 248 GLY A CA 1
ATOM 2027 C C . GLY A 1 248 ? 4.459 6.327 -39.188 1.00 88.00 248 GLY A C 1
ATOM 2028 O O . GLY A 1 248 ? 4.089 7.502 -39.174 1.00 88.00 248 GLY A O 1
ATOM 2029 N N . GLY A 1 249 ? 3.611 5.306 -39.025 1.00 91.25 249 GLY A N 1
ATOM 2030 C CA . GLY A 1 249 ? 2.175 5.475 -38.807 1.00 91.25 249 GLY A CA 1
ATOM 2031 C C . GLY A 1 249 ? 1.860 6.153 -37.472 1.00 91.25 249 GLY A C 1
ATOM 2032 O O . GLY A 1 249 ? 0.983 7.016 -37.410 1.00 91.25 249 GLY A O 1
ATOM 2033 N N . LEU A 1 250 ? 2.609 5.829 -36.411 1.00 88.19 250 LEU A N 1
ATOM 2034 C CA . LEU A 1 250 ? 2.472 6.492 -35.111 1.00 88.19 250 LEU A CA 1
ATOM 2035 C C . LEU A 1 250 ? 2.799 7.987 -35.197 1.00 88.19 250 LEU A C 1
ATOM 2037 O O . LEU A 1 250 ? 2.043 8.796 -34.664 1.00 88.19 250 LEU A O 1
ATOM 2041 N N . LYS A 1 251 ? 3.869 8.363 -35.910 1.00 92.12 251 LYS A N 1
ATOM 2042 C CA . LYS A 1 251 ? 4.250 9.768 -36.122 1.00 92.12 251 LYS A CA 1
ATOM 2043 C C . LYS A 1 251 ? 3.128 10.571 -36.779 1.00 92.12 251 LYS A C 1
ATOM 2045 O O . LYS A 1 251 ? 2.872 11.698 -36.366 1.00 92.12 251 LYS A O 1
ATOM 2050 N N . ALA A 1 252 ? 2.464 9.988 -37.778 1.00 93.00 252 ALA A N 1
ATOM 2051 C CA . ALA A 1 252 ? 1.361 10.634 -38.485 1.00 93.00 252 ALA A CA 1
ATOM 2052 C C . ALA A 1 252 ? 0.095 10.769 -37.619 1.00 93.00 252 ALA A C 1
ATOM 2054 O O . ALA A 1 252 ? -0.611 11.767 -37.721 1.00 93.00 252 ALA A O 1
ATOM 2055 N N . LYS A 1 253 ? -0.192 9.782 -36.758 1.00 94.12 253 LYS A N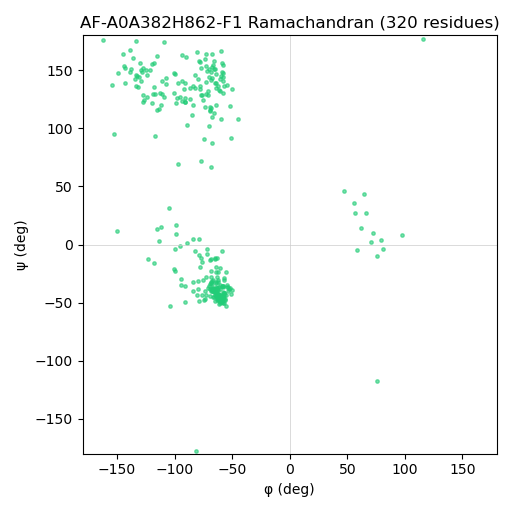 1
ATOM 2056 C CA . LYS A 1 253 ? -1.387 9.775 -35.896 1.00 94.12 253 LYS A CA 1
ATOM 2057 C C . LYS A 1 253 ? -1.232 10.629 -34.637 1.00 94.12 253 LYS A C 1
ATOM 2059 O O . LYS A 1 253 ? -2.173 11.304 -34.237 1.00 94.12 253 LYS A O 1
ATOM 2064 N N . CYS A 1 254 ? -0.081 10.548 -33.973 1.00 93.75 254 CYS A N 1
ATOM 2065 C CA . CYS A 1 254 ? 0.181 11.234 -32.713 1.00 93.75 254 CYS A CA 1
ATOM 2066 C C . CYS A 1 254 ? 1.678 11.523 -32.556 1.00 93.75 254 CYS A C 1
ATOM 2068 O O . CYS A 1 254 ? 2.452 10.695 -32.060 1.00 93.75 254 CYS A O 1
ATOM 2070 N N . LEU A 1 255 ? 2.069 12.734 -32.952 1.00 91.00 255 LEU A N 1
ATOM 2071 C CA . LEU A 1 255 ? 3.455 13.190 -32.902 1.00 91.00 255 LEU A 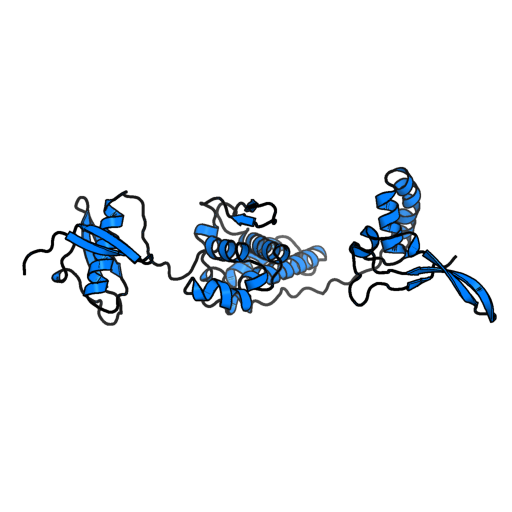CA 1
ATOM 2072 C C . LEU A 1 255 ? 4.038 13.137 -31.482 1.00 91.00 255 LEU A C 1
ATOM 2074 O O . LEU A 1 255 ? 5.170 12.693 -31.316 1.00 91.00 255 LEU A O 1
ATOM 2078 N N . ASP A 1 256 ? 3.266 13.513 -30.461 1.00 88.62 256 ASP A N 1
ATOM 2079 C CA . ASP A 1 256 ? 3.737 13.547 -29.068 1.00 88.62 256 ASP A CA 1
ATOM 2080 C C . ASP A 1 256 ? 4.073 12.154 -28.532 1.00 88.62 256 ASP A C 1
ATOM 2082 O O . ASP A 1 256 ? 5.094 11.957 -27.866 1.00 88.62 256 ASP A O 1
ATOM 2086 N N . THR A 1 257 ?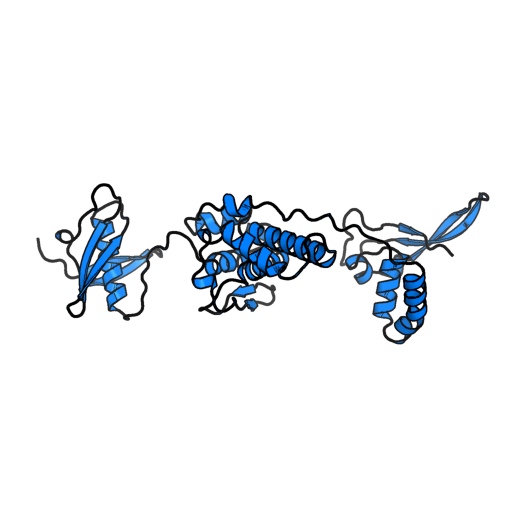 3.244 11.158 -28.859 1.00 89.06 257 THR A N 1
ATOM 2087 C CA . THR A 1 257 ? 3.501 9.762 -28.480 1.00 89.06 257 THR A CA 1
ATOM 2088 C C . THR A 1 257 ? 4.725 9.230 -29.216 1.00 89.06 257 THR A C 1
ATOM 2090 O O . THR A 1 257 ? 5.559 8.553 -28.617 1.00 89.06 257 THR A O 1
ATOM 2093 N N . TRP A 1 258 ? 4.877 9.580 -30.496 1.00 91.50 258 TRP A N 1
ATOM 2094 C CA . TRP A 1 258 ? 6.058 9.219 -31.273 1.00 91.50 258 TRP A CA 1
ATOM 2095 C C . TRP A 1 258 ? 7.343 9.846 -30.706 1.00 91.50 258 TRP A C 1
ATOM 2097 O O . TRP A 1 258 ? 8.316 9.132 -30.477 1.00 91.50 258 TRP A O 1
ATOM 2107 N N . LEU A 1 259 ? 7.345 11.148 -30.401 1.00 87.31 259 LEU A N 1
ATOM 2108 C CA . LEU A 1 259 ? 8.486 11.846 -29.792 1.00 87.31 259 LEU A CA 1
ATOM 2109 C C . LEU A 1 259 ? 8.847 11.248 -28.432 1.00 87.31 259 LEU A C 1
ATOM 2111 O O . LEU A 1 259 ? 10.017 10.993 -28.152 1.00 87.31 259 LEU A O 1
ATOM 2115 N N . THR A 1 260 ? 7.835 10.972 -27.611 1.00 90.25 260 THR A N 1
ATOM 2116 C CA . THR A 1 260 ? 7.998 10.312 -26.314 1.00 90.25 260 THR A CA 1
ATOM 2117 C C . THR A 1 260 ? 8.653 8.944 -26.467 1.00 90.25 260 THR A C 1
ATOM 2119 O O . THR A 1 260 ? 9.599 8.624 -25.747 1.00 90.25 260 THR A O 1
ATOM 2122 N N . PHE A 1 261 ? 8.184 8.149 -27.429 1.00 88.38 261 PHE A N 1
ATOM 2123 C CA . PHE A 1 261 ? 8.766 6.850 -27.725 1.00 88.38 261 PHE A CA 1
ATOM 2124 C C . PHE A 1 261 ? 10.233 6.978 -28.154 1.00 88.38 261 PHE A C 1
ATOM 2126 O O . PHE A 1 261 ? 11.083 6.310 -27.574 1.00 88.38 261 PHE A O 1
ATOM 2133 N N . ILE A 1 262 ? 10.554 7.857 -29.108 1.00 87.38 262 ILE A N 1
ATOM 2134 C CA . ILE A 1 262 ? 11.926 8.027 -29.609 1.00 87.38 262 ILE A CA 1
ATOM 2135 C C . ILE A 1 262 ? 12.872 8.502 -28.503 1.00 87.38 262 ILE A C 1
ATOM 2137 O O . ILE A 1 262 ? 13.953 7.940 -28.342 1.00 87.38 262 ILE A O 1
ATOM 2141 N N . LEU A 1 263 ? 12.468 9.485 -27.695 1.00 87.62 263 LEU A N 1
ATOM 2142 C CA . LEU A 1 263 ? 13.290 9.970 -26.586 1.00 87.62 263 LEU A CA 1
ATOM 2143 C C . LEU A 1 263 ? 13.510 8.884 -25.522 1.00 87.62 263 LEU A C 1
ATOM 2145 O O . LEU A 1 263 ? 14.606 8.774 -24.975 1.00 87.62 263 LEU A O 1
ATOM 2149 N N . SER A 1 264 ? 12.506 8.047 -25.253 1.00 89.12 264 SER A N 1
ATOM 2150 C CA . SER A 1 264 ? 12.643 6.951 -24.292 1.00 89.12 264 SER A CA 1
ATOM 2151 C C . SER A 1 264 ? 13.481 5.791 -24.832 1.00 89.12 264 SER A C 1
ATOM 2153 O O . SER A 1 264 ? 14.390 5.326 -24.152 1.00 89.12 264 SER A O 1
ATOM 2155 N N . TYR A 1 265 ? 13.199 5.335 -26.051 1.00 84.94 265 TYR A N 1
ATOM 2156 C CA . TYR A 1 265 ? 13.815 4.152 -26.646 1.00 84.94 265 TYR A CA 1
ATOM 2157 C C . TYR A 1 265 ? 15.219 4.431 -27.189 1.00 84.94 265 TYR A C 1
ATOM 2159 O O . TYR A 1 265 ? 16.148 3.692 -26.880 1.00 84.94 265 TYR A O 1
ATOM 2167 N N . ALA A 1 266 ? 15.392 5.500 -27.973 1.00 80.00 266 ALA A N 1
ATOM 2168 C CA . ALA A 1 266 ? 16.664 5.798 -28.630 1.00 80.00 266 ALA A CA 1
ATOM 2169 C C . ALA A 1 266 ? 17.630 6.556 -27.712 1.00 80.00 266 ALA A C 1
ATOM 2171 O O . ALA A 1 266 ? 18.825 6.276 -27.713 1.00 80.00 266 ALA A O 1
ATOM 2172 N N . ALA A 1 267 ? 17.119 7.505 -26.919 1.00 81.25 267 ALA A N 1
ATOM 2173 C CA . ALA A 1 267 ? 17.946 8.303 -26.014 1.00 81.25 267 ALA A CA 1
ATOM 2174 C C . ALA A 1 267 ? 17.907 7.820 -24.555 1.00 81.25 267 ALA A C 1
ATOM 2176 O O . ALA A 1 267 ? 18.619 8.365 -23.721 1.00 81.25 267 ALA A O 1
ATOM 2177 N N . GLY A 1 268 ? 17.100 6.809 -24.215 1.00 84.88 268 GLY A N 1
ATOM 2178 C CA . GLY A 1 268 ? 17.036 6.256 -22.858 1.00 84.88 268 GLY A CA 1
ATOM 2179 C C . GLY A 1 268 ? 16.347 7.159 -21.832 1.00 84.88 268 GLY A C 1
ATOM 2180 O O . GLY A 1 268 ? 16.435 6.883 -20.634 1.00 84.88 268 GLY A O 1
ATOM 2181 N N . PHE A 1 269 ? 15.687 8.243 -22.259 1.00 88.06 269 PHE A N 1
ATOM 2182 C CA . PHE A 1 269 ? 15.140 9.245 -21.344 1.00 88.06 269 PHE A CA 1
ATOM 2183 C C . PHE A 1 269 ? 14.030 8.670 -20.466 1.00 88.06 269 PHE A C 1
ATOM 2185 O O . PHE A 1 269 ? 13.137 7.937 -20.903 1.00 88.06 269 PHE A O 1
ATOM 2192 N N . ARG A 1 270 ? 14.054 9.062 -19.193 1.00 87.38 270 ARG A N 1
ATOM 2193 C CA . ARG A 1 270 ? 12.989 8.781 -18.231 1.00 87.38 270 ARG A CA 1
ATOM 2194 C C . ARG A 1 270 ? 11.773 9.638 -18.543 1.00 87.38 270 ARG A C 1
ATOM 2196 O O . ARG A 1 270 ? 11.890 10.777 -18.979 1.00 87.38 270 ARG A O 1
ATOM 2203 N N . TRP A 1 271 ? 10.594 9.164 -18.151 1.00 85.44 271 TRP A N 1
ATOM 2204 C CA . TRP A 1 271 ? 9.337 9.897 -18.345 1.00 85.44 271 TRP A CA 1
ATOM 2205 C C . TRP A 1 271 ? 9.353 11.347 -17.824 1.00 85.44 271 TRP A C 1
ATOM 2207 O O . TRP A 1 271 ? 8.781 12.252 -18.426 1.00 85.44 271 TRP A O 1
ATOM 2217 N N . SER A 1 272 ? 10.009 11.597 -16.686 1.00 87.12 272 SER A N 1
ATOM 2218 C CA . SER A 1 272 ? 10.163 12.959 -16.160 1.00 87.12 272 SER A CA 1
ATOM 2219 C C . SER A 1 272 ? 11.079 13.834 -17.012 1.00 87.12 272 SER A C 1
ATOM 2221 O O . SER A 1 272 ? 10.845 15.031 -17.069 1.00 87.12 272 SER A O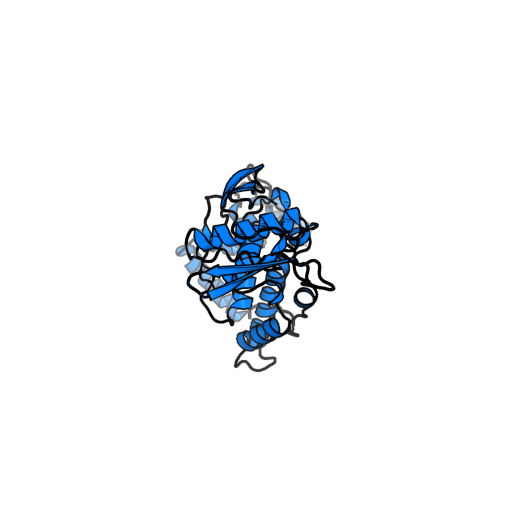 1
ATOM 2223 N N . GLU A 1 273 ? 12.104 13.254 -17.637 1.00 89.75 273 GLU A N 1
ATOM 2224 C CA . GLU A 1 273 ? 13.060 13.964 -18.497 1.00 89.75 273 GLU A CA 1
ATOM 2225 C C . GLU A 1 273 ? 12.390 14.334 -19.824 1.00 89.75 273 GLU A C 1
ATOM 2227 O O . GLU A 1 273 ? 12.476 15.479 -20.245 1.00 89.75 273 GLU A O 1
ATOM 2232 N N . ILE A 1 274 ? 11.625 13.410 -20.416 1.00 90.38 274 ILE A N 1
ATOM 2233 C CA . ILE A 1 274 ? 10.876 13.634 -21.665 1.00 90.38 274 ILE A CA 1
ATOM 2234 C C . ILE A 1 274 ? 9.910 14.816 -21.534 1.00 90.38 274 ILE A C 1
ATOM 2236 O O . ILE A 1 274 ? 9.863 15.674 -22.407 1.00 90.38 274 ILE A O 1
ATOM 2240 N N . ARG A 1 275 ? 9.175 14.904 -20.418 1.00 88.50 275 ARG A N 1
ATOM 2241 C CA . ARG A 1 275 ? 8.212 15.996 -20.178 1.00 88.50 275 ARG A CA 1
ATOM 2242 C C . ARG A 1 275 ? 8.841 17.385 -20.067 1.00 88.50 275 ARG A C 1
ATOM 2244 O O . ARG A 1 275 ? 8.128 18.367 -20.218 1.00 88.50 275 ARG A O 1
ATOM 2251 N N . HIS A 1 276 ? 10.140 17.460 -19.791 1.00 90.19 276 HIS A N 1
ATOM 2252 C CA . HIS A 1 276 ? 10.886 18.716 -19.690 1.00 90.19 276 HIS A CA 1
ATOM 2253 C C . HIS A 1 276 ? 11.948 18.833 -20.788 1.00 90.19 276 HIS A C 1
ATOM 2255 O O . HIS A 1 276 ? 12.835 19.680 -20.689 1.00 90.19 276 HIS A O 1
ATOM 2261 N N . ALA A 1 277 ? 11.878 17.977 -21.814 1.00 87.56 277 ALA A N 1
ATOM 2262 C CA . ALA A 1 277 ? 12.821 17.991 -22.914 1.00 87.56 277 ALA A CA 1
ATOM 2263 C C . ALA A 1 277 ? 12.757 19.341 -23.629 1.00 87.56 277 ALA A C 1
ATOM 2265 O O . ALA A 1 277 ? 11.683 19.850 -23.948 1.00 87.56 277 ALA A O 1
ATOM 2266 N N . HIS A 1 278 ? 13.927 19.920 -23.875 1.00 87.25 278 HIS A N 1
ATOM 2267 C CA . HIS A 1 278 ? 14.044 21.243 -24.461 1.00 87.25 278 HIS A CA 1
ATOM 2268 C C . HIS A 1 278 ? 15.072 21.233 -25.587 1.00 87.25 278 HIS A C 1
ATOM 2270 O O . HIS A 1 278 ? 16.091 20.551 -25.502 1.00 87.25 278 HIS A O 1
ATOM 2276 N N . TRP A 1 279 ? 14.844 22.032 -26.630 1.00 86.31 279 TRP A N 1
ATOM 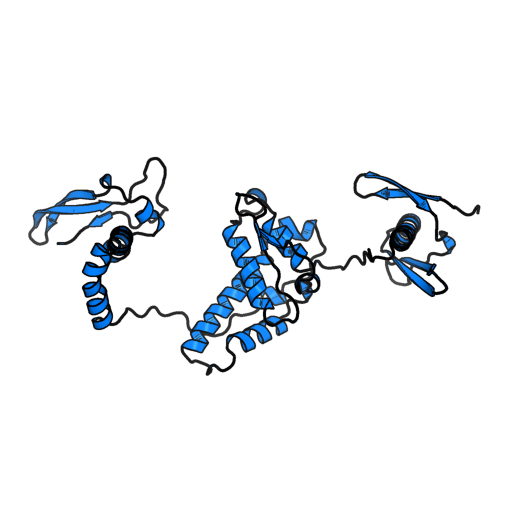2277 C CA . TRP A 1 279 ? 15.761 22.119 -27.772 1.00 86.31 279 TRP A CA 1
ATOM 2278 C C . TRP A 1 279 ? 17.184 22.522 -27.377 1.00 86.31 279 TRP A C 1
ATOM 2280 O O . TRP A 1 279 ? 18.140 22.067 -27.994 1.00 86.31 279 TRP A O 1
ATOM 2290 N N . SER A 1 280 ? 17.340 23.307 -26.308 1.00 88.94 280 SER A N 1
ATOM 2291 C CA . SER A 1 280 ? 18.655 23.704 -25.777 1.00 88.94 280 SER A CA 1
ATOM 2292 C C . SER A 1 280 ? 19.493 22.543 -25.231 1.00 88.94 280 SER A C 1
ATOM 2294 O O . SER A 1 280 ? 20.675 22.723 -24.942 1.00 88.94 280 SER A O 1
ATOM 2296 N N . TRP A 1 281 ? 18.904 21.358 -25.062 1.00 89.75 281 TRP A N 1
ATOM 2297 C CA . TRP A 1 281 ? 19.629 20.154 -24.665 1.00 89.75 281 TRP A CA 1
ATOM 2298 C C . TRP A 1 281 ? 20.398 19.534 -25.829 1.00 89.75 281 TRP A C 1
ATOM 2300 O O . TRP A 1 281 ? 21.327 18.769 -25.589 1.00 89.75 281 TRP A O 1
ATOM 2310 N N . LEU A 1 282 ? 20.033 19.865 -27.071 1.00 89.31 282 LEU A N 1
ATOM 2311 C CA . LEU A 1 282 ? 20.687 19.380 -28.276 1.00 89.31 282 LEU A CA 1
ATOM 2312 C C . LEU A 1 282 ? 21.804 20.343 -28.697 1.00 89.31 282 LEU A C 1
ATOM 2314 O O . LEU A 1 282 ? 21.555 21.517 -28.968 1.00 89.31 282 LEU A O 1
ATOM 2318 N N . TYR A 1 283 ? 23.032 19.844 -28.802 1.00 89.75 283 TYR A N 1
ATOM 2319 C CA . TYR A 1 283 ? 24.169 20.608 -29.312 1.00 89.75 283 TYR A CA 1
ATOM 2320 C C . TYR A 1 283 ? 25.125 19.728 -30.118 1.00 89.75 283 TYR A C 1
ATOM 2322 O O . TYR A 1 283 ? 25.069 18.499 -30.074 1.00 89.75 283 TYR A O 1
ATOM 2330 N N . LYS A 1 284 ? 25.998 20.372 -30.894 1.00 91.44 284 LYS A N 1
ATOM 2331 C CA . LYS A 1 284 ? 27.112 19.706 -31.569 1.00 91.44 284 LYS A CA 1
ATOM 2332 C C . LYS A 1 284 ? 28.356 19.797 -30.709 1.00 91.44 284 LYS A C 1
ATOM 2334 O O . LYS A 1 284 ? 28.648 20.856 -30.160 1.00 91.44 284 LYS A O 1
ATOM 2339 N N . GLU A 1 285 ? 29.127 18.726 -30.678 1.00 90.94 285 GLU A N 1
ATOM 2340 C CA . GLU A 1 285 ? 30.477 18.748 -30.139 1.00 90.94 285 GLU A CA 1
ATOM 2341 C C . GLU A 1 285 ? 31.478 18.144 -31.112 1.00 90.94 285 GLU A C 1
ATOM 2343 O O . GLU A 1 285 ? 31.146 17.256 -31.900 1.00 90.94 285 GLU A O 1
ATOM 2348 N N . LYS A 1 286 ? 32.718 18.630 -31.043 1.00 89.94 286 LYS A N 1
ATOM 2349 C CA . LYS A 1 286 ? 33.821 18.079 -31.821 1.00 89.94 286 LYS A CA 1
ATOM 2350 C C . LYS A 1 286 ? 34.451 16.927 -31.062 1.00 89.94 286 LYS A C 1
ATOM 2352 O O . LYS A 1 286 ? 34.891 17.084 -29.927 1.00 89.94 286 LYS A O 1
ATOM 2357 N N . VAL A 1 287 ? 34.532 15.786 -31.721 1.00 86.94 287 VAL A N 1
ATOM 2358 C CA . VAL A 1 287 ? 35.136 14.563 -31.195 1.00 86.94 287 VAL A CA 1
ATOM 2359 C C . VAL A 1 287 ? 36.127 14.006 -32.204 1.00 86.94 287 VAL A C 1
ATOM 2361 O O . VAL A 1 287 ? 35.997 14.254 -33.402 1.00 86.94 287 VAL A O 1
ATOM 2364 N N . ARG A 1 288 ? 37.098 13.221 -31.744 1.00 88.00 288 ARG A N 1
ATOM 2365 C CA . ARG A 1 288 ? 37.913 12.412 -32.652 1.00 88.00 288 ARG A CA 1
ATOM 2366 C C . ARG A 1 288 ? 37.222 11.076 -32.913 1.00 88.00 288 ARG A C 1
ATOM 2368 O O . ARG A 1 288 ? 36.666 10.484 -31.985 1.00 88.00 288 ARG A O 1
ATOM 2375 N N . ASN A 1 289 ? 37.174 10.655 -34.174 1.00 83.75 289 ASN A N 1
ATOM 2376 C CA . ASN A 1 289 ? 36.692 9.326 -34.545 1.00 83.75 289 ASN A CA 1
ATOM 2377 C C . ASN A 1 289 ? 37.801 8.270 -34.344 1.00 83.75 289 ASN A C 1
ATOM 2379 O O . ASN A 1 289 ? 38.895 8.585 -33.881 1.00 83.75 289 ASN A O 1
ATOM 2383 N N . THR A 1 290 ? 37.520 7.015 -34.697 1.00 83.56 290 THR A N 1
ATOM 2384 C CA . THR A 1 290 ? 38.490 5.905 -34.644 1.00 83.56 290 THR A CA 1
ATOM 2385 C C . THR A 1 290 ? 39.722 6.112 -35.529 1.00 83.56 290 THR A C 1
ATOM 2387 O O . THR A 1 290 ? 40.753 5.512 -35.257 1.00 83.56 290 THR A O 1
ATOM 2390 N N . ASP A 1 291 ? 39.637 6.989 -36.533 1.00 87.38 291 ASP A N 1
ATOM 2391 C CA . ASP A 1 291 ? 40.729 7.338 -37.453 1.00 87.38 291 ASP A CA 1
ATOM 2392 C C . ASP A 1 291 ? 41.428 8.653 -37.059 1.00 87.38 291 ASP A C 1
ATOM 2394 O O . ASP A 1 291 ? 42.075 9.288 -37.890 1.00 87.38 291 ASP A O 1
ATOM 2398 N N . ASP A 1 292 ? 41.232 9.109 -35.818 1.00 86.56 292 ASP A N 1
ATOM 2399 C CA . ASP A 1 292 ? 41.802 10.339 -35.255 1.00 86.56 292 ASP A CA 1
ATOM 2400 C C . ASP A 1 292 ? 41.374 11.650 -35.959 1.00 86.56 292 ASP A C 1
ATOM 2402 O O . ASP A 1 292 ? 41.915 12.731 -35.715 1.00 86.56 292 ASP A O 1
ATOM 2406 N N . LYS A 1 293 ? 40.336 11.599 -36.802 1.00 88.50 293 LYS A N 1
ATOM 2407 C CA . LYS A 1 293 ? 39.772 12.772 -37.482 1.00 88.50 293 LYS A CA 1
ATOM 2408 C C . LYS A 1 293 ? 38.771 13.490 -36.585 1.00 88.50 293 LYS A C 1
ATOM 2410 O O . LYS A 1 293 ? 37.902 12.868 -35.972 1.00 88.50 293 LYS A O 1
ATOM 2415 N N . LEU A 1 294 ? 38.852 14.820 -36.560 1.00 87.69 294 LEU A N 1
ATOM 2416 C CA . LEU A 1 294 ? 37.858 15.682 -35.918 1.00 87.69 294 LEU A CA 1
ATOM 2417 C C . LEU A 1 294 ? 36.541 15.639 -36.698 1.00 87.69 294 LEU A C 1
ATOM 2419 O O . LEU A 1 294 ? 36.487 16.050 -37.856 1.00 87.69 294 LEU A O 1
ATOM 2423 N N . VAL A 1 295 ? 35.479 15.176 -36.045 1.00 87.94 295 VAL A N 1
ATOM 2424 C CA . VAL A 1 295 ? 34.124 15.113 -36.599 1.00 87.94 295 VAL A CA 1
ATOM 2425 C C . VAL A 1 295 ? 33.121 15.767 -35.652 1.00 87.94 295 VAL A C 1
ATOM 2427 O O . VAL A 1 295 ? 33.282 15.731 -34.430 1.00 87.94 295 VAL A O 1
ATOM 2430 N N . ASP A 1 296 ? 32.072 16.357 -36.223 1.00 89.88 296 ASP A N 1
ATOM 2431 C CA . ASP A 1 296 ? 30.932 16.858 -35.459 1.00 89.88 296 ASP A CA 1
ATOM 2432 C C . ASP A 1 296 ? 30.043 15.685 -35.029 1.00 89.88 296 ASP A C 1
ATOM 2434 O O . ASP A 1 296 ? 29.608 14.878 -35.855 1.00 89.88 296 ASP A O 1
ATOM 2438 N N . ARG A 1 297 ? 29.719 15.622 -33.738 1.00 86.94 297 ARG A N 1
ATOM 2439 C CA . ARG A 1 297 ? 28.757 14.680 -33.164 1.00 86.94 297 ARG A CA 1
ATOM 2440 C C . ARG A 1 297 ? 27.608 15.455 -32.541 1.00 86.94 297 ARG A C 1
ATOM 2442 O O . ARG A 1 297 ? 27.834 16.374 -31.757 1.00 86.94 297 ARG A O 1
ATOM 2449 N N . TYR A 1 298 ? 26.379 15.080 -32.880 1.00 87.56 298 TYR A N 1
ATOM 2450 C CA . TYR A 1 298 ? 25.208 15.605 -32.189 1.00 87.56 298 TYR A CA 1
ATOM 2451 C C . TYR A 1 298 ? 25.050 14.904 -30.847 1.00 87.56 298 TYR A C 1
ATOM 2453 O O . TYR A 1 298 ? 25.194 13.687 -30.740 1.00 87.56 298 TYR A O 1
ATOM 2461 N N . VAL A 1 299 ? 24.751 15.687 -29.825 1.00 87.81 299 VAL A N 1
ATOM 2462 C CA . VAL A 1 299 ? 24.588 15.226 -28.457 1.00 87.81 299 VAL A CA 1
ATOM 2463 C C . VAL A 1 299 ? 23.326 15.832 -27.890 1.00 87.81 299 VAL A C 1
ATOM 2465 O O . VAL A 1 299 ? 23.088 17.028 -28.051 1.00 87.81 299 VAL A O 1
ATOM 2468 N N . ILE A 1 300 ? 22.551 15.011 -27.187 1.00 89.00 300 ILE A N 1
ATOM 2469 C CA . ILE A 1 300 ? 21.474 15.484 -26.328 1.00 89.00 300 ILE A CA 1
ATOM 2470 C C . ILE A 1 300 ? 21.867 15.284 -24.862 1.00 89.00 300 ILE A C 1
ATOM 2472 O O . ILE A 1 300 ? 22.268 14.196 -24.454 1.00 89.00 300 ILE A O 1
ATOM 2476 N N . GLU A 1 301 ? 21.794 16.344 -24.063 1.00 89.62 301 GLU A N 1
ATOM 2477 C CA . GLU A 1 301 ? 22.194 16.325 -22.655 1.00 89.62 301 GLU A CA 1
ATOM 2478 C C . GLU A 1 301 ? 21.080 16.861 -21.762 1.00 89.62 301 GLU A C 1
ATOM 2480 O O . GLU A 1 301 ? 20.654 18.008 -21.900 1.00 89.62 301 GLU A O 1
ATOM 2485 N N . VAL A 1 302 ? 20.642 16.043 -20.807 1.00 88.69 302 VAL A N 1
ATOM 2486 C CA . VAL A 1 302 ? 19.607 16.427 -19.843 1.00 88.69 302 VAL A CA 1
ATOM 2487 C C . VAL A 1 302 ? 20.161 17.480 -18.885 1.00 88.69 302 VAL A C 1
ATOM 2489 O O . VAL A 1 302 ? 21.048 17.191 -18.081 1.00 88.69 302 VAL A O 1
ATOM 2492 N N . LYS A 1 303 ? 19.593 18.688 -18.923 1.00 88.00 303 LYS A N 1
ATOM 2493 C CA . LYS A 1 303 ? 19.977 19.816 -18.060 1.00 88.00 303 LYS A CA 1
ATOM 2494 C C . LYS A 1 303 ? 18.804 20.274 -17.203 1.00 88.00 303 LYS A C 1
ATOM 2496 O O . LYS A 1 303 ? 17.647 20.070 -17.559 1.00 88.00 303 LYS A O 1
ATOM 2501 N N . ALA A 1 304 ? 19.105 20.900 -16.067 1.00 88.50 304 ALA A N 1
ATOM 2502 C CA . ALA A 1 304 ? 18.079 21.590 -15.293 1.00 88.50 304 ALA A CA 1
ATOM 2503 C C . ALA A 1 304 ? 17.450 22.708 -16.138 1.00 88.50 304 ALA A C 1
ATOM 2505 O O . ALA A 1 304 ? 18.134 23.375 -16.918 1.00 88.50 304 ALA A O 1
ATOM 2506 N N . THR A 1 305 ? 16.148 22.897 -15.985 1.00 84.75 305 THR A N 1
ATOM 2507 C CA . THR A 1 305 ? 15.407 24.034 -16.530 1.00 84.75 305 THR A CA 1
ATOM 2508 C C . THR A 1 305 ? 14.984 24.947 -15.382 1.00 84.75 305 THR A C 1
ATOM 2510 O O . THR A 1 305 ? 15.197 24.627 -14.212 1.00 84.75 305 THR A O 1
ATOM 2513 N N . LYS A 1 306 ? 14.388 26.100 -15.704 1.00 85.69 306 LYS A N 1
ATOM 2514 C CA . LYS A 1 306 ? 13.919 27.069 -14.703 1.00 85.69 306 LYS A CA 1
ATOM 2515 C C . LYS A 1 306 ? 12.987 26.435 -13.660 1.00 85.69 306 LYS A C 1
ATOM 2517 O O . LYS A 1 306 ? 13.076 26.772 -12.485 1.00 85.69 306 LYS A O 1
ATOM 2522 N N . ASP A 1 307 ? 12.153 25.493 -14.097 1.00 86.38 307 ASP A N 1
ATOM 2523 C CA . ASP A 1 307 ? 11.064 24.936 -13.292 1.00 86.38 307 ASP A CA 1
ATOM 2524 C C . ASP A 1 307 ? 11.276 23.451 -12.939 1.00 86.38 307 ASP A C 1
ATOM 2526 O O . ASP A 1 307 ? 10.413 22.828 -12.318 1.00 86.38 307 ASP A O 1
ATOM 2530 N N . TRP A 1 308 ? 12.408 22.848 -13.330 1.00 90.06 308 TRP A N 1
ATOM 2531 C CA . TRP A 1 308 ? 12.648 21.421 -13.110 1.00 90.06 308 TRP A CA 1
ATOM 2532 C C . TRP A 1 308 ? 14.129 21.035 -13.033 1.00 90.06 308 TRP A C 1
ATOM 2534 O O . TRP A 1 308 ? 14.944 21.412 -13.875 1.00 90.06 308 TRP A O 1
ATOM 2544 N N . THR A 1 309 ? 14.455 20.173 -12.067 1.00 88.75 309 THR A N 1
ATOM 2545 C CA . THR A 1 309 ? 15.810 19.643 -11.860 1.00 88.75 309 THR A CA 1
ATOM 2546 C C . THR A 1 309 ? 15.838 18.122 -12.062 1.00 88.75 309 THR A C 1
ATOM 2548 O O . THR A 1 309 ? 15.044 17.408 -11.435 1.00 88.75 309 THR A O 1
ATOM 2551 N N . PRO A 1 310 ? 16.760 17.584 -12.885 1.00 84.56 310 PRO A N 1
ATOM 2552 C CA . PRO A 1 310 ? 16.918 16.144 -13.057 1.00 84.56 310 PRO A CA 1
ATOM 2553 C C . PRO A 1 310 ? 17.357 15.453 -11.758 1.00 84.56 310 PRO A C 1
ATOM 2555 O O . PRO A 1 310 ? 18.115 15.996 -10.956 1.00 84.56 310 PRO A O 1
ATOM 2558 N N . LYS A 1 311 ? 16.901 14.211 -11.552 1.00 82.94 311 LYS A N 1
ATOM 2559 C CA . LYS A 1 311 ? 17.342 13.385 -10.414 1.00 82.94 311 LYS A CA 1
ATOM 2560 C C . LYS A 1 311 ? 18.831 13.046 -10.529 1.00 82.94 311 LYS A C 1
ATOM 2562 O O . LYS A 1 311 ? 19.334 12.851 -11.633 1.00 82.94 311 LYS A O 1
ATOM 2567 N N . ALA A 1 312 ? 19.490 12.849 -9.384 1.00 68.06 312 ALA A N 1
ATOM 2568 C CA . ALA A 1 312 ? 20.836 12.280 -9.331 1.00 68.06 312 ALA A CA 1
ATOM 2569 C C . ALA A 1 312 ? 20.902 10.976 -10.154 1.00 68.06 312 ALA A C 1
ATOM 2571 O O . ALA A 1 312 ? 20.013 10.126 -10.039 1.00 68.06 312 ALA A O 1
ATOM 2572 N N . LYS A 1 313 ? 21.945 10.830 -10.985 1.00 64.88 313 LYS A N 1
ATOM 2573 C CA . LYS A 1 313 ? 22.095 9.750 -11.983 1.00 64.88 313 LYS A CA 1
ATOM 2574 C C . LYS A 1 313 ? 21.035 9.790 -13.099 1.00 64.88 313 LYS A C 1
ATOM 2576 O O . LYS A 1 313 ? 20.436 8.757 -13.403 1.00 64.88 313 LYS A O 1
ATOM 2581 N N . SER A 1 314 ? 20.710 10.960 -13.654 1.00 71.00 314 SER A N 1
ATOM 2582 C CA . SER A 1 314 ? 19.973 11.046 -14.930 1.00 71.00 314 SER A CA 1
ATOM 2583 C C . SER A 1 314 ? 20.760 10.362 -16.049 1.00 71.00 314 SER A C 1
ATOM 2585 O O . SER A 1 314 ? 21.937 10.046 -15.879 1.00 71.00 314 SER A O 1
ATOM 2587 N N . VAL A 1 315 ? 20.108 10.124 -17.189 1.00 65.06 315 VAL A N 1
ATOM 2588 C CA . VAL A 1 315 ? 20.751 9.541 -18.382 1.00 65.06 315 VAL A CA 1
ATOM 2589 C C . VAL A 1 315 ? 21.981 10.357 -18.816 1.00 65.06 315 VAL A C 1
ATOM 2591 O O . VAL A 1 315 ? 22.916 9.822 -19.403 1.00 65.06 315 VAL A O 1
ATOM 2594 N N . GLY A 1 316 ? 22.024 11.640 -18.436 1.00 72.94 316 GLY A N 1
ATOM 2595 C CA . GLY A 1 316 ? 23.172 12.511 -18.628 1.00 72.94 316 GLY A CA 1
ATOM 2596 C C . GLY A 1 316 ? 23.280 12.945 -20.082 1.00 72.94 316 GLY A C 1
ATOM 2597 O O . GLY A 1 316 ? 22.386 13.624 -20.589 1.00 72.94 316 GLY A O 1
ATOM 2598 N N . LYS A 1 317 ? 24.380 12.560 -20.728 1.00 80.19 317 LYS A N 1
ATOM 2599 C CA . LYS A 1 317 ? 24.773 12.976 -22.075 1.00 80.19 317 LYS A CA 1
ATOM 2600 C C . LYS A 1 317 ? 24.695 11.791 -23.033 1.00 80.19 317 LYS A C 1
ATOM 2602 O O . LYS A 1 317 ? 25.409 10.808 -22.845 1.00 80.19 317 LYS A O 1
ATOM 2607 N N . VAL A 1 318 ? 23.870 11.902 -24.069 1.00 82.12 318 VAL A N 1
ATOM 2608 C CA . VAL A 1 318 ? 23.650 10.835 -25.049 1.00 82.12 318 VAL A CA 1
ATOM 2609 C C . VAL A 1 318 ? 24.156 11.280 -26.421 1.00 82.12 318 VAL A C 1
ATOM 2611 O O . VAL A 1 318 ? 23.629 12.246 -26.983 1.00 82.12 318 VAL A O 1
ATOM 2614 N N . PRO A 1 319 ? 25.179 10.611 -26.977 1.00 81.31 319 PRO A N 1
ATOM 2615 C CA . PRO A 1 319 ? 25.592 10.845 -28.350 1.00 81.31 319 PRO A CA 1
ATOM 2616 C C . PRO A 1 319 ? 24.545 10.284 -29.314 1.00 81.31 319 PRO A C 1
ATOM 2618 O O . PRO A 1 319 ? 24.130 9.135 -29.191 1.00 81.31 319 PRO A O 1
ATOM 2621 N N . ILE A 1 320 ? 24.152 11.082 -30.300 1.00 77.75 320 ILE A N 1
ATOM 2622 C CA . ILE A 1 320 ? 23.289 10.644 -31.395 1.00 77.75 320 ILE A CA 1
ATOM 2623 C C . ILE A 1 320 ? 24.217 10.111 -32.488 1.00 77.75 320 ILE A C 1
ATOM 2625 O O . ILE A 1 320 ? 24.895 10.888 -33.168 1.00 77.75 320 ILE A O 1
ATOM 2629 N N . SER A 1 321 ? 24.315 8.786 -32.612 1.00 62.09 321 SER A N 1
ATOM 2630 C CA . SER A 1 321 ? 25.019 8.166 -33.736 1.00 62.09 321 SER A CA 1
ATOM 2631 C C . SER A 1 321 ? 24.216 8.365 -35.021 1.00 62.09 321 SER A C 1
ATOM 2633 O O . SER A 1 321 ? 22.984 8.362 -34.989 1.00 62.09 321 SER A O 1
ATOM 2635 N N . LYS A 1 322 ? 24.922 8.562 -36.137 1.00 50.38 322 LYS A N 1
ATOM 2636 C CA . LYS A 1 322 ? 24.316 8.442 -37.467 1.00 50.38 322 LYS A CA 1
ATOM 2637 C C . LYS A 1 322 ? 23.879 7.012 -37.735 1.00 50.38 322 LYS A C 1
ATOM 2639 O O . LYS A 1 322 ? 24.581 6.102 -37.237 1.00 50.38 322 LYS A O 1
#

Sequence (322 aa):
MKRQTILKITNEDGTSETIKCYLQRSQLFKVPNSVSWKGRHSFNGKRKWFSCQAVDLDEAWRDINKQINDFTLKGKRLIVKRNNYPCLTEVVNAMLAEPYASIEIKEEARFIYATSLRTLTKHLPGKEPEWEWVDDSKTVRQFKSGSKWDKIKADHLTPTLVRKFRAGFTKGLPVDGEEYNTRGRGANSVLKDAKSVFGVKLMKIVYKPRWKMPDMTEFKKMENMNVPDAIYTAPQPDFIFKFLAELGGLKAKCLDTWLTFILSYAAGFRWSEIRHAHWSWLYKEKVRNTDDKLVDRYVIEVKATKDWTPKAKSVGKVPISK

Radius of gyration: 31.24 Å; Cα contacts (8 Å, |Δi|>4): 401; chains: 1; bounding box: 80×52×92 Å

pLDDT: mean 83.89, std 11.84, range [33.25, 97.5]

Mean predicted aligned error: 16.98 Å

Secondary structure (DSSP, 8-state):
-PPP-EEEEE-TTS-EEEEE--S-GGGEEEPTTSSEEEEEEEETTEEEEEEEE-SSHHHHHHHHHHHHHHHHHHSS-------SS-BHHHHHHHHHHS-HHHH---HHHHHHHHHHHHHHTTTSSSBPP-EEE-STT--EEE--S-BGGGT-BGGG--HHHHHHHHHHHTTTPPTT-HHHHHHHHHHHHHHHHHHHTT-HHHIIIIIHHHS-PPP-HHHHHPPPP-------PPPPHHHHHHHHHTHHHHHHH-HHHHHHHHHHHTT---HHHHTT--GGGEEEEEEE-TTS-EEEEEEEE---BTTB-PPTT---EEEE--